Protein AF-A0A1W0WL11-F1 (afdb_monomer_lite)

Foldseek 3Di:
DDDDDDDDDDDDDDDDDDDDDDDDDDDDDDDDDDPDDDDPDPDDDPPDPDDPDDDDDWQDPWDDDPCVQQVQLAEDQFDAPDDDDPVDDDDDDDQPVVLQPDADDPQLADPRQWKFKFFQHFAHFDASVLSVVLRVLDRVQDDSVFKHKYASFHRHNDRTGRRYGSHTGMDMDGRDDCVSVQVSNVVSCVSDSTNMHIDGSVRSVVVVVVVVVVVVVVVPDDPPPDD

Radius of gyration: 33.67 Å; chains: 1; bounding box: 49×82×111 Å

pLDDT: mean 78.28, std 18.58, range [32.97, 96.06]

Organism: Hypsibius exemplaris (NCBI:txid2072580)

Structure (mmCIF, N/CA/C/O backbone):
data_AF-A0A1W0WL11-F1
#
_entry.id   AF-A0A1W0WL11-F1
#
loop_
_atom_site.group_PDB
_atom_site.id
_atom_site.type_symbol
_atom_site.label_atom_id
_atom_site.label_alt_id
_atom_site.label_comp_id
_atom_site.label_asym_id
_atom_site.label_entity_id
_atom_site.label_seq_id
_atom_site.pdbx_PDB_ins_code
_atom_site.Cartn_x
_atom_site.Cartn_y
_atom_site.Cartn_z
_atom_site.occupancy
_atom_site.B_iso_or_equiv
_atom_site.auth_seq_id
_atom_site.auth_comp_id
_atom_site.auth_asym_id
_atom_site.auth_atom_id
_atom_site.pdbx_PDB_model_num
ATOM 1 N N . MET A 1 1 ? -29.707 -45.405 32.614 1.00 39.62 1 MET A N 1
ATOM 2 C CA . MET A 1 1 ? -28.468 -44.737 32.156 1.00 39.62 1 MET A CA 1
ATOM 3 C C . MET A 1 1 ? -28.819 -43.249 32.078 1.00 39.62 1 MET A C 1
ATOM 5 O O . MET A 1 1 ? -29.654 -42.922 31.255 1.00 39.62 1 MET A O 1
ATOM 9 N N . ALA A 1 2 ? -28.508 -42.362 33.036 1.00 36.22 2 ALA A N 1
ATOM 10 C CA . ALA A 1 2 ? -27.188 -42.000 33.590 1.00 36.22 2 ALA A CA 1
ATOM 11 C C . ALA A 1 2 ? -26.191 -41.657 32.459 1.00 36.22 2 ALA A C 1
ATOM 13 O O . ALA A 1 2 ? -26.031 -42.497 31.583 1.00 36.22 2 ALA A O 1
ATOM 14 N N . ALA A 1 3 ? -25.492 -40.516 32.397 1.00 37.62 3 ALA A N 1
ATOM 15 C CA . ALA A 1 3 ? -25.415 -39.299 33.238 1.00 37.62 3 ALA A CA 1
ATOM 16 C C . ALA A 1 3 ? -24.707 -38.185 32.387 1.00 37.62 3 ALA A C 1
ATOM 18 O O . ALA A 1 3 ? -24.261 -38.509 31.291 1.00 37.62 3 ALA A O 1
ATOM 19 N N . SER A 1 4 ? -24.480 -36.905 32.734 1.00 39.09 4 SER A N 1
ATOM 20 C CA . SER A 1 4 ? -24.916 -35.943 33.781 1.00 39.09 4 SER A CA 1
ATOM 21 C C . SER A 1 4 ? -24.197 -34.591 33.540 1.00 39.09 4 SER A C 1
ATOM 23 O O . SER A 1 4 ? -23.072 -34.640 33.053 1.00 39.09 4 SER A O 1
ATOM 25 N N . CYS A 1 5 ? -24.727 -33.457 34.045 1.00 34.66 5 CYS A N 1
ATOM 26 C CA . CYS A 1 5 ? -23.980 -32.199 34.330 1.00 34.66 5 CYS A CA 1
ATOM 27 C C . CYS A 1 5 ? -23.417 -31.392 33.123 1.00 34.66 5 CYS A C 1
ATOM 29 O O . CYS A 1 5 ? -22.980 -31.962 32.138 1.00 34.66 5 CYS A O 1
ATOM 31 N N . LEU A 1 6 ? -23.339 -30.051 33.109 1.00 43.25 6 LEU A N 1
ATOM 32 C CA . LEU A 1 6 ? -23.642 -28.991 34.091 1.00 43.25 6 LEU A CA 1
ATOM 33 C C . LEU A 1 6 ? -24.003 -27.694 33.334 1.00 43.25 6 LEU A C 1
ATOM 35 O O . LEU A 1 6 ? -23.222 -27.243 32.499 1.00 43.25 6 LEU A O 1
ATOM 39 N N . ALA A 1 7 ? -25.112 -27.037 33.684 1.00 39.03 7 ALA A N 1
ATOM 40 C CA . ALA A 1 7 ? -25.324 -25.625 33.353 1.00 39.03 7 ALA A CA 1
ATOM 41 C C . ALA A 1 7 ? -24.766 -24.757 34.494 1.00 39.03 7 ALA A C 1
ATOM 43 O O . ALA A 1 7 ? -24.997 -25.072 35.663 1.00 39.03 7 ALA A O 1
ATOM 44 N N . ARG A 1 8 ? -24.038 -23.673 34.187 1.00 36.56 8 ARG A N 1
ATOM 45 C CA . ARG A 1 8 ? -23.624 -22.680 35.195 1.00 36.56 8 ARG A CA 1
ATOM 46 C C . ARG A 1 8 ? -24.525 -21.452 35.144 1.00 36.56 8 ARG A C 1
ATOM 48 O O . ARG A 1 8 ? -24.789 -20.905 34.079 1.00 36.56 8 ARG A O 1
ATOM 55 N N . CYS A 1 9 ? -25.000 -21.065 36.322 1.00 34.75 9 CYS A N 1
ATOM 56 C CA . CYS A 1 9 ? -26.052 -20.079 36.506 1.00 34.75 9 CYS A CA 1
ATOM 57 C C . CYS A 1 9 ? -25.580 -18.640 36.273 1.00 34.75 9 CYS A C 1
ATOM 59 O O . CYS A 1 9 ? -24.487 -18.253 36.682 1.00 34.75 9 CYS A O 1
ATOM 61 N N . VAL A 1 10 ? -26.488 -17.831 35.730 1.00 40.41 10 VAL A N 1
ATOM 62 C CA . VAL A 1 10 ? -26.525 -16.384 35.965 1.00 40.41 10 VAL A CA 1
ATOM 63 C C . VAL A 1 10 ? -27.011 -16.147 37.397 1.00 40.41 10 VAL A C 1
ATOM 65 O O . VAL A 1 10 ? -27.989 -16.763 37.818 1.00 40.41 10 VAL A O 1
ATOM 68 N N . SER A 1 11 ? -26.376 -15.232 38.130 1.00 37.16 11 SER A N 1
ATOM 69 C CA . SER A 1 11 ? -26.914 -14.692 39.383 1.00 37.16 11 SER A CA 1
ATOM 70 C C . SER A 1 11 ? -26.918 -13.166 39.333 1.00 37.16 11 SER A C 1
ATOM 72 O O . SER A 1 11 ? -25.895 -12.516 39.551 1.00 37.16 11 SER A O 1
ATOM 74 N N . SER A 1 12 ? -28.088 -12.607 39.029 1.00 39.25 12 SER A N 1
ATOM 75 C CA . SER A 1 12 ? -28.428 -11.208 39.290 1.00 39.25 12 SER A CA 1
ATOM 76 C C . SER A 1 12 ? -28.399 -10.913 40.796 1.00 39.25 12 SER A C 1
ATOM 78 O O . SER A 1 12 ? -28.547 -11.820 41.615 1.00 39.25 12 SER A O 1
ATOM 80 N N . GLY A 1 13 ? -28.191 -9.649 41.165 1.00 37.59 13 GLY A N 1
ATOM 81 C CA . GLY A 1 13 ? -28.026 -9.250 42.565 1.00 37.59 13 GLY A CA 1
ATOM 82 C C . GLY A 1 13 ? -29.326 -9.144 43.370 1.00 37.59 13 GLY A C 1
ATOM 83 O O . GLY A 1 13 ? -30.416 -9.143 42.812 1.00 37.59 13 GLY A O 1
ATOM 84 N N . SER A 1 14 ? -29.152 -8.995 44.686 1.00 37.81 14 SER A N 1
ATOM 85 C CA . SER A 1 14 ? -30.075 -8.390 45.662 1.00 37.81 14 SER A CA 1
ATOM 86 C C . SER A 1 14 ? -29.292 -8.233 46.977 1.00 37.81 14 SER A C 1
ATOM 88 O O . SER A 1 14 ? -28.785 -9.208 47.518 1.00 37.81 14 SER A O 1
ATOM 90 N N . SER A 1 15 ? -28.954 -7.017 47.413 1.00 38.81 15 SER A N 1
ATOM 91 C CA . SER A 1 15 ? -29.778 -6.209 48.329 1.00 38.81 15 SER A CA 1
ATOM 92 C C . SER A 1 15 ? -30.155 -6.952 49.623 1.00 38.81 15 SER A C 1
ATOM 94 O O . SER A 1 15 ? -31.225 -7.552 49.708 1.00 38.81 15 SER A O 1
ATOM 96 N N . ILE A 1 16 ? -29.294 -6.872 50.645 1.00 38.25 16 ILE A N 1
ATOM 97 C CA . ILE A 1 16 ? -29.597 -7.328 52.011 1.00 38.25 16 ILE A CA 1
ATOM 98 C C . ILE A 1 16 ? -29.742 -6.102 52.911 1.00 38.25 16 ILE A C 1
ATOM 100 O O . ILE A 1 16 ? -28.764 -5.430 53.231 1.00 38.25 16 ILE A O 1
ATOM 104 N N . SER A 1 17 ? -30.972 -5.841 53.340 1.00 38.09 17 SER A N 1
ATOM 105 C CA . SER A 1 17 ? -31.306 -4.903 54.409 1.00 38.09 17 SER A CA 1
ATOM 106 C C . SER A 1 17 ? -31.945 -5.685 55.552 1.00 38.09 17 SER A C 1
ATOM 108 O O . SER A 1 17 ? -33.067 -6.170 55.407 1.00 38.09 17 SER A O 1
ATOM 110 N N . ILE A 1 18 ? -31.252 -5.808 56.685 1.00 38.94 18 ILE A N 1
ATOM 111 C CA . ILE A 1 18 ? -31.822 -6.354 57.922 1.00 38.94 18 ILE A CA 1
ATOM 112 C C . ILE A 1 18 ? -31.567 -5.350 59.044 1.00 38.94 18 ILE A C 1
ATOM 114 O O . ILE A 1 18 ? -30.431 -4.961 59.310 1.00 38.94 18 ILE A O 1
ATOM 118 N N . 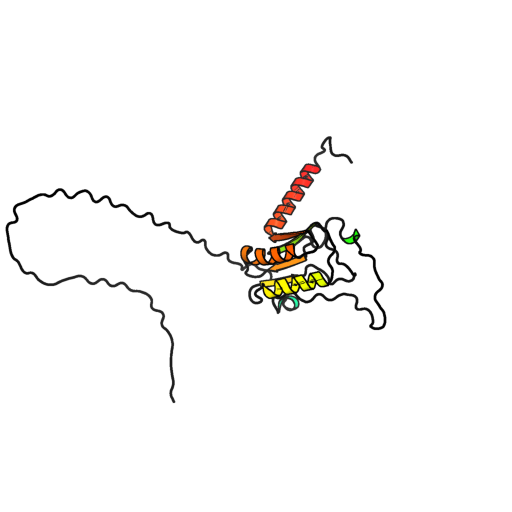VAL A 1 19 ? -32.659 -4.909 59.663 1.00 35.53 19 VAL A N 1
ATOM 119 C CA . VAL A 1 19 ? -32.676 -3.995 60.809 1.00 35.53 19 VAL A CA 1
ATOM 120 C C . VAL A 1 19 ? -32.331 -4.731 62.112 1.00 35.53 19 VAL A C 1
ATOM 122 O O . VAL A 1 19 ? -32.688 -5.901 62.258 1.00 35.53 19 VAL A O 1
ATOM 125 N N . PRO A 1 20 ? -31.677 -4.073 63.085 1.00 42.03 20 PRO A N 1
ATOM 126 C CA . PRO A 1 20 ? -31.390 -4.677 64.378 1.00 42.03 20 PRO A CA 1
ATOM 127 C C . PRO A 1 20 ? -32.579 -4.544 65.338 1.00 42.03 20 PRO A C 1
ATOM 129 O O . PRO A 1 20 ? -33.195 -3.486 65.450 1.00 42.03 20 PRO A O 1
ATOM 132 N N . SER A 1 21 ? -32.834 -5.588 66.124 1.00 35.19 21 SER A N 1
ATOM 133 C CA . SER A 1 21 ? -33.551 -5.460 67.394 1.00 35.19 21 SER A CA 1
ATOM 134 C C . SER A 1 21 ? -33.060 -6.522 68.375 1.00 35.19 21 SER A C 1
ATOM 136 O O . SER A 1 21 ? -32.837 -7.654 67.952 1.00 35.19 21 SER A O 1
ATOM 138 N N . ILE A 1 22 ? -32.882 -6.139 69.648 1.00 37.12 22 ILE A N 1
ATOM 139 C CA . ILE A 1 22 ? -33.296 -6.855 70.877 1.00 37.12 22 ILE A CA 1
ATOM 140 C C . ILE A 1 22 ? -32.543 -6.306 72.113 1.00 37.12 22 ILE A C 1
ATOM 142 O O . ILE A 1 22 ? -31.321 -6.240 72.149 1.00 37.12 22 ILE A O 1
ATOM 146 N N . PHE A 1 23 ? -33.342 -5.935 73.120 1.00 32.97 23 PHE A N 1
ATOM 147 C CA . PHE A 1 23 ? -33.078 -5.821 74.567 1.00 32.97 23 PHE A CA 1
ATOM 148 C C . PHE A 1 23 ? -31.899 -5.003 75.136 1.00 32.97 23 PHE A C 1
ATOM 150 O O . PHE A 1 23 ? -30.783 -5.472 75.319 1.00 32.97 23 PHE A O 1
ATOM 157 N N . SER A 1 24 ? -32.264 -3.817 75.633 1.00 36.00 24 SER A N 1
ATOM 158 C CA . SER A 1 24 ? -32.337 -3.501 77.075 1.00 36.00 24 SER A CA 1
ATOM 159 C C . SER A 1 24 ? -31.483 -4.318 78.066 1.00 36.00 24 SER A C 1
ATOM 161 O O . SER A 1 24 ? -31.827 -5.445 78.426 1.00 36.00 24 SER A O 1
ATOM 163 N N . SER A 1 25 ? -30.522 -3.635 78.693 1.00 42.53 25 SER A N 1
ATOM 164 C CA . SER A 1 25 ? -30.337 -3.686 80.149 1.00 42.53 25 SER A CA 1
ATOM 165 C C . SER A 1 25 ? -29.894 -2.306 80.655 1.00 42.53 25 SER A C 1
ATOM 167 O O . SER A 1 25 ? -28.964 -1.695 80.132 1.00 42.53 25 SER A O 1
ATOM 169 N N . GLY A 1 26 ? -30.626 -1.750 81.623 1.00 40.81 26 GLY A N 1
ATOM 170 C CA . GLY A 1 26 ? -30.377 -0.404 82.139 1.00 40.81 26 GLY A CA 1
ATOM 171 C C . GLY A 1 26 ? -29.460 -0.405 83.362 1.00 40.81 26 GLY A C 1
ATOM 172 O O . GLY A 1 26 ? -29.761 -1.059 84.356 1.00 40.81 26 GLY A O 1
ATOM 173 N N . CYS A 1 27 ? -28.400 0.405 83.330 1.00 36.59 27 CYS A N 1
ATOM 174 C CA . CYS A 1 27 ? -27.645 0.811 84.518 1.00 36.59 27 CYS A CA 1
ATOM 175 C C . CYS A 1 27 ? -27.394 2.324 84.468 1.00 36.59 27 CYS A C 1
ATOM 177 O O . CYS A 1 27 ? -26.547 2.807 83.718 1.00 36.59 27 CYS A O 1
ATOM 179 N N . THR A 1 28 ? -28.146 3.089 85.258 1.00 49.28 28 THR A N 1
ATOM 180 C CA . THR A 1 28 ? -27.979 4.542 85.388 1.00 49.28 28 THR A CA 1
ATOM 181 C C . THR A 1 28 ? -26.761 4.886 86.241 1.00 49.28 28 THR A C 1
ATOM 183 O O . THR A 1 28 ? -26.733 4.575 87.429 1.00 49.28 28 THR A O 1
ATOM 186 N N . ALA A 1 29 ? -25.803 5.609 85.660 1.00 46.91 29 ALA A N 1
ATOM 187 C CA . ALA A 1 29 ? -24.728 6.283 86.385 1.00 46.91 29 ALA A CA 1
ATOM 188 C C . ALA A 1 29 ? -24.665 7.760 85.947 1.00 46.91 29 ALA A C 1
ATOM 190 O O . ALA A 1 29 ? -24.622 8.024 84.740 1.00 46.91 29 ALA A O 1
ATOM 191 N N . PRO A 1 30 ? -24.654 8.737 86.873 1.00 49.47 30 PRO A N 1
ATOM 192 C CA . PRO A 1 30 ? -24.577 10.148 86.516 1.00 49.47 30 PRO A CA 1
ATOM 193 C C . PRO A 1 30 ? -23.154 10.498 86.064 1.00 49.47 30 PRO A C 1
ATOM 195 O O . PRO A 1 30 ? -22.238 10.621 86.877 1.00 49.47 30 PRO A O 1
ATOM 198 N N . ARG A 1 31 ? -22.948 10.672 84.754 1.00 43.62 31 ARG A N 1
ATOM 199 C CA . ARG A 1 31 ? -21.679 11.194 84.229 1.00 43.62 31 ARG A CA 1
ATOM 200 C C . ARG A 1 31 ? -21.650 12.716 84.314 1.00 43.62 31 ARG A C 1
ATOM 202 O O . ARG A 1 31 ? -22.357 13.408 83.587 1.00 43.62 31 ARG A O 1
ATOM 209 N N . ILE A 1 32 ? -20.775 13.201 85.191 1.00 46.78 32 ILE A N 1
ATOM 210 C CA . ILE A 1 32 ? -20.326 14.593 85.278 1.00 46.78 32 ILE A CA 1
ATOM 211 C C . ILE A 1 32 ? -19.906 15.069 83.880 1.00 46.78 32 ILE A C 1
ATOM 213 O O . ILE A 1 32 ? -19.127 14.407 83.191 1.00 46.78 32 ILE A O 1
ATOM 217 N N . GLY A 1 33 ? -20.458 16.200 83.445 1.00 50.22 33 GLY A N 1
ATOM 218 C CA . GLY A 1 33 ? -20.288 16.681 82.080 1.00 50.22 33 GLY A CA 1
ATOM 219 C C . GLY A 1 33 ? -18.927 17.329 81.835 1.00 50.22 33 GLY A C 1
ATOM 220 O O . GLY A 1 33 ? -18.720 18.477 82.214 1.00 50.22 33 GLY A O 1
ATOM 221 N N . LEU A 1 34 ? -18.054 16.653 81.084 1.00 46.75 34 LEU A N 1
ATOM 222 C CA . LEU A 1 34 ? -17.072 17.337 80.240 1.00 46.75 34 LEU A CA 1
ATOM 223 C C . LEU A 1 34 ? -17.645 17.454 78.824 1.00 46.75 34 LEU A C 1
ATOM 225 O O . LEU A 1 34 ? -17.701 16.472 78.083 1.00 46.75 34 LEU A O 1
ATOM 229 N N . ARG A 1 35 ? -18.031 18.671 78.422 1.00 48.91 35 ARG A N 1
ATOM 230 C CA . ARG A 1 35 ? -18.187 19.004 77.000 1.00 48.91 35 ARG A CA 1
ATOM 231 C C . ARG A 1 35 ? -16.796 19.047 76.366 1.00 48.91 35 ARG A C 1
ATOM 233 O O . ARG A 1 35 ? -16.178 20.106 76.310 1.00 48.91 35 ARG A O 1
ATOM 240 N N . MET A 1 36 ? -16.309 17.911 75.871 1.00 44.97 36 MET A N 1
ATOM 241 C CA . MET A 1 36 ? -15.245 17.953 74.871 1.00 44.97 36 MET A CA 1
ATOM 242 C C . MET A 1 36 ? -15.819 18.580 73.599 1.00 44.97 36 MET A C 1
ATOM 244 O O . MET A 1 36 ? -16.749 18.036 73.002 1.00 44.97 36 MET A O 1
ATOM 248 N N . LEU A 1 37 ? -15.271 19.724 73.187 1.00 61.44 37 LEU A N 1
ATOM 249 C CA . LEU A 1 37 ? -15.446 20.215 71.825 1.00 61.44 37 LEU A CA 1
ATOM 250 C C . LEU A 1 37 ? -14.822 19.184 70.881 1.00 61.44 37 LEU A C 1
ATOM 252 O O . LEU A 1 37 ? -13.608 18.986 70.894 1.00 61.44 37 LEU A O 1
ATOM 256 N N . GLN A 1 38 ? -15.650 18.513 70.081 1.00 58.97 38 GLN A N 1
ATOM 257 C CA . GLN A 1 38 ? -15.145 17.686 68.992 1.00 58.97 38 GLN A CA 1
ATOM 258 C C . GLN A 1 38 ? -14.446 18.601 67.974 1.00 58.97 38 GLN A C 1
ATOM 260 O O . GLN A 1 38 ? -15.048 19.597 67.560 1.00 58.97 38 GLN A O 1
ATOM 265 N N . PRO A 1 39 ? -13.206 18.299 67.548 1.00 58.53 39 PRO A N 1
ATOM 266 C CA . PRO A 1 39 ? -12.609 19.000 66.423 1.00 58.53 39 PRO A CA 1
ATOM 267 C C . PRO A 1 39 ? -13.449 18.724 65.172 1.00 58.53 39 PRO A C 1
ATOM 269 O O . PRO A 1 39 ? -13.866 17.587 64.935 1.00 58.53 39 PRO A O 1
ATOM 272 N N . ALA A 1 40 ? -13.708 19.765 64.379 1.00 58.72 40 ALA A N 1
ATOM 273 C CA . ALA A 1 40 ? -14.458 19.628 63.138 1.00 58.72 40 ALA A CA 1
ATOM 274 C C . ALA A 1 40 ? -13.747 18.628 62.214 1.00 58.72 40 ALA A C 1
ATOM 276 O O . ALA A 1 40 ? -12.582 18.807 61.856 1.00 58.72 40 ALA A O 1
ATOM 277 N N . LEU A 1 41 ? -14.456 17.560 61.851 1.00 59.59 41 LEU A N 1
ATOM 278 C CA . LEU A 1 41 ? -13.929 16.482 61.027 1.00 59.59 41 LEU A CA 1
ATOM 279 C C . LEU A 1 41 ? -13.827 16.990 59.581 1.00 59.59 41 LEU A C 1
ATOM 281 O O . LEU A 1 41 ? -14.794 16.929 58.825 1.00 59.59 41 LEU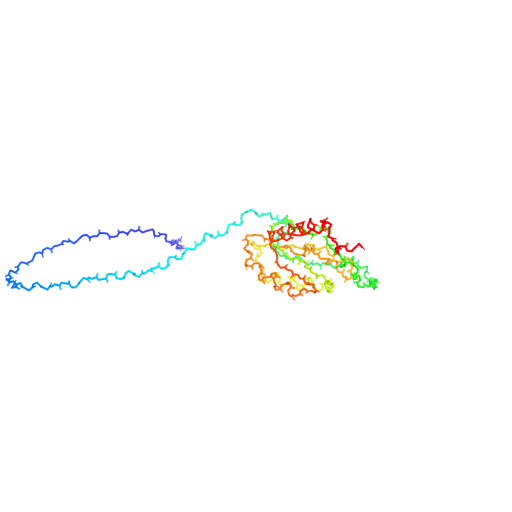 A O 1
ATOM 285 N N . VAL A 1 42 ? -12.667 17.543 59.211 1.00 62.47 42 VAL A N 1
ATOM 286 C CA . VAL A 1 42 ? -12.386 17.989 57.838 1.00 62.47 42 VAL A CA 1
ATOM 287 C C . VAL A 1 42 ? -12.366 16.758 56.936 1.00 62.47 42 VAL A C 1
ATOM 289 O O . VAL A 1 42 ? -11.380 16.023 56.876 1.00 62.47 42 VAL A O 1
ATOM 292 N N . GLN A 1 43 ? -13.487 16.503 56.265 1.00 63.34 43 GLN A N 1
ATOM 293 C CA . GLN A 1 43 ? -13.628 15.368 55.364 1.00 63.34 43 GLN A CA 1
ATOM 294 C C . GLN A 1 43 ? -12.910 15.668 54.050 1.00 63.34 43 GLN A C 1
ATOM 296 O O . GLN A 1 43 ? -13.446 16.330 53.166 1.00 63.34 43 GLN A O 1
ATOM 301 N N . VAL A 1 44 ? -11.679 15.174 53.932 1.00 63.81 44 VAL A N 1
ATOM 302 C CA . VAL A 1 44 ? -10.930 15.205 52.675 1.00 63.81 44 VAL A CA 1
ATOM 303 C C . VAL A 1 44 ? -11.520 14.133 51.758 1.00 63.81 44 VAL A C 1
ATOM 305 O O . VAL A 1 44 ? -11.234 12.947 51.917 1.00 63.81 44 VAL A O 1
ATOM 308 N N . THR A 1 45 ? -12.382 14.524 50.821 1.00 68.12 45 THR A N 1
ATOM 309 C CA . THR A 1 45 ? -12.891 13.608 49.795 1.00 68.12 45 THR A CA 1
ATOM 310 C C . THR A 1 45 ? -11.772 13.281 48.802 1.00 68.12 45 THR A C 1
ATOM 312 O O . THR A 1 45 ? -11.259 14.188 48.143 1.00 68.12 45 THR A O 1
ATOM 315 N N . PRO A 1 46 ? -11.361 12.006 48.649 1.00 67.88 46 PRO A N 1
ATOM 316 C CA . PRO A 1 46 ? -10.431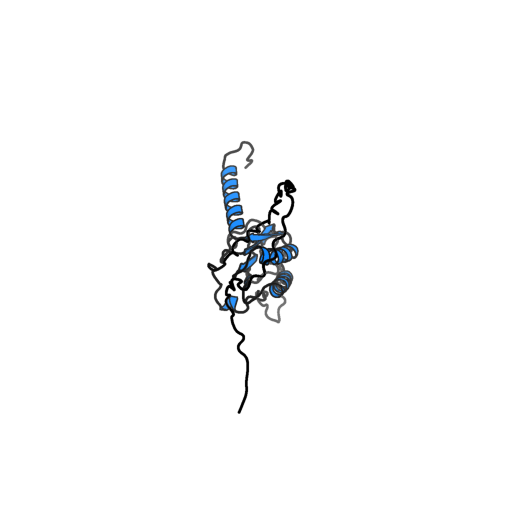 11.643 47.593 1.00 67.88 46 PRO A CA 1
ATOM 317 C C . PRO A 1 46 ? -11.129 11.838 46.244 1.00 67.88 46 PRO A C 1
ATOM 319 O O . PRO A 1 46 ? -12.137 11.192 45.954 1.00 67.88 46 PRO A O 1
ATOM 322 N N . MET A 1 47 ? -10.594 12.737 45.418 1.00 59.53 47 MET A N 1
ATOM 323 C CA . MET A 1 47 ? -11.069 12.966 44.053 1.00 59.53 47 MET A CA 1
ATOM 324 C C . MET A 1 47 ? -10.789 11.722 43.202 1.00 59.53 47 MET A C 1
ATOM 326 O O . MET A 1 47 ? -9.702 11.562 42.647 1.00 59.53 47 MET A O 1
ATOM 330 N N . ALA A 1 48 ? -11.764 10.818 43.119 1.00 66.94 48 ALA A N 1
ATOM 331 C CA . ALA A 1 48 ? -11.686 9.644 42.263 1.00 66.94 48 ALA A CA 1
ATOM 332 C C . ALA A 1 48 ? -11.723 10.077 40.789 1.00 66.94 48 ALA A C 1
ATOM 334 O O . ALA A 1 48 ? -12.707 10.649 40.319 1.00 66.94 48 ALA A O 1
ATOM 335 N N . PHE A 1 49 ? -10.644 9.803 40.055 1.00 74.00 49 PHE A N 1
ATOM 336 C CA . PHE A 1 49 ? -10.555 10.095 38.627 1.00 74.00 49 PHE A CA 1
ATOM 337 C C . PHE A 1 49 ? -11.463 9.141 37.838 1.00 74.00 49 PHE A C 1
ATOM 339 O O . PHE A 1 49 ? -11.110 7.985 37.598 1.00 74.00 49 PHE A O 1
ATOM 346 N N . LEU A 1 50 ? -12.648 9.621 37.453 1.00 77.00 50 LEU A N 1
ATOM 347 C CA . LEU A 1 50 ? -13.583 8.869 36.622 1.00 77.00 50 LEU A CA 1
ATOM 348 C C . LEU A 1 50 ? -13.027 8.773 35.192 1.00 77.00 50 LEU A C 1
ATOM 350 O O . LEU A 1 50 ? -13.064 9.738 34.430 1.00 77.00 50 LEU A O 1
ATOM 354 N N . GLN A 1 51 ? -12.483 7.610 34.830 1.00 80.19 51 GLN A N 1
ATOM 355 C CA . GLN A 1 51 ? -12.006 7.359 33.470 1.00 80.19 51 GLN A CA 1
ATOM 356 C C . GLN A 1 51 ? -13.195 7.164 32.524 1.00 80.19 51 GLN A C 1
ATOM 358 O O . GLN A 1 51 ? -13.851 6.123 32.530 1.00 80.19 51 GLN A O 1
ATOM 363 N N . ASN A 1 52 ? -13.452 8.169 31.686 1.00 80.56 52 ASN A N 1
ATOM 364 C CA . ASN A 1 52 ? -14.439 8.082 30.615 1.00 80.56 52 ASN A CA 1
ATOM 365 C C . ASN A 1 52 ? -13.899 7.206 29.475 1.00 80.56 52 ASN A C 1
ATOM 367 O O . ASN A 1 52 ? -13.286 7.700 28.529 1.00 80.56 52 ASN A O 1
ATOM 371 N N . PHE A 1 53 ? -14.144 5.900 29.554 1.00 82.25 53 PHE A N 1
ATOM 372 C CA . PHE A 1 53 ? -13.961 5.003 28.417 1.00 82.25 53 PHE A CA 1
ATOM 373 C C . PHE A 1 53 ? -15.035 5.306 27.367 1.00 82.25 53 PHE A C 1
ATOM 375 O O . PHE A 1 53 ? -16.219 5.050 27.587 1.00 82.25 53 PHE A O 1
ATOM 382 N N . GLY A 1 54 ? -14.627 5.878 26.231 1.00 82.75 54 GLY A N 1
ATOM 383 C CA . GLY A 1 54 ? -15.520 6.072 25.089 1.00 82.75 54 GLY A CA 1
ATOM 384 C C . GLY A 1 54 ? -16.072 4.735 24.586 1.00 82.75 54 GLY A C 1
ATOM 385 O O . GLY A 1 54 ? -15.402 3.704 24.682 1.00 82.75 54 GLY A O 1
ATOM 386 N N . THR A 1 55 ? -17.289 4.739 24.038 1.00 83.94 55 THR A N 1
ATOM 387 C CA . THR A 1 55 ? -17.852 3.534 23.412 1.00 83.94 55 THR A CA 1
ATOM 388 C C . THR A 1 55 ? -16.951 3.068 22.269 1.00 83.94 55 THR A C 1
ATOM 390 O O . THR A 1 55 ? -16.518 3.910 21.476 1.00 83.94 55 THR A O 1
ATOM 393 N N . PRO A 1 56 ? -16.674 1.757 22.144 1.00 82.56 56 PRO A N 1
ATOM 394 C CA . PRO A 1 56 ? -15.810 1.263 21.085 1.00 82.56 56 PRO A CA 1
ATOM 395 C C . PRO A 1 56 ? -16.406 1.603 19.707 1.00 82.56 56 PRO A C 1
ATOM 397 O O . PRO A 1 56 ? -17.621 1.468 19.513 1.00 82.56 56 PRO A O 1
ATOM 400 N N . PRO A 1 57 ? -15.577 2.036 18.741 1.00 82.12 57 PRO A N 1
ATOM 401 C CA . PRO A 1 57 ? -16.030 2.305 17.382 1.00 82.12 57 PRO A CA 1
ATOM 402 C C . PRO A 1 57 ? -16.663 1.051 16.766 1.00 82.12 57 PRO A C 1
ATOM 404 O O . PRO A 1 57 ? -16.151 -0.060 16.898 1.00 82.12 57 PRO A O 1
ATOM 407 N N . THR A 1 58 ? -17.806 1.235 16.106 1.00 82.75 58 THR A N 1
ATOM 408 C CA . THR A 1 58 ? -18.590 0.149 15.507 1.00 82.75 58 THR A CA 1
ATOM 409 C C . THR A 1 58 ? -18.410 0.156 13.993 1.00 82.75 58 THR A C 1
ATOM 411 O O . THR A 1 58 ? -18.680 1.158 13.342 1.00 82.75 58 THR A O 1
ATOM 414 N N . TYR A 1 59 ? -17.977 -0.974 13.433 1.00 76.88 59 TYR A N 1
ATOM 415 C CA . TYR A 1 59 ? -17.581 -1.111 12.027 1.00 76.88 59 TYR A CA 1
ATOM 416 C C . TYR A 1 59 ? -18.601 -1.946 11.244 1.00 76.88 59 TYR A C 1
ATOM 418 O O . TYR A 1 59 ? -18.344 -3.116 10.968 1.00 76.88 59 TYR A O 1
ATOM 426 N N . LYS A 1 60 ? -19.790 -1.398 10.967 1.00 67.00 60 LYS A N 1
ATOM 427 C CA . LYS A 1 60 ? -20.876 -2.135 10.284 1.00 67.00 60 LYS A CA 1
ATOM 428 C C . LYS A 1 60 ? -21.021 -1.787 8.803 1.00 67.00 60 LYS A C 1
ATOM 430 O O . LYS A 1 60 ? -21.409 -2.652 8.026 1.00 67.00 60 LYS A O 1
ATOM 435 N N . ASP A 1 61 ? -20.642 -0.576 8.416 1.00 77.00 61 ASP A N 1
ATOM 436 C CA . ASP A 1 61 ? -20.828 -0.043 7.063 1.00 77.00 61 ASP A CA 1
ATOM 437 C C . ASP A 1 61 ? -19.618 -0.380 6.174 1.00 77.00 61 ASP A C 1
ATOM 439 O O . ASP A 1 61 ? -18.918 0.495 5.667 1.00 77.00 61 ASP A O 1
ATOM 443 N N . VAL A 1 62 ? -19.316 -1.678 6.064 1.00 80.81 62 VAL A N 1
ATOM 444 C CA . VAL A 1 62 ? -18.145 -2.199 5.346 1.00 80.81 62 VAL A CA 1
ATOM 445 C C . VAL A 1 62 ? -18.594 -2.966 4.111 1.00 80.81 62 VAL A C 1
ATOM 447 O O . VAL A 1 62 ? -19.248 -4.003 4.213 1.00 80.81 62 VAL A O 1
ATOM 450 N N . GLU A 1 63 ? -18.206 -2.476 2.938 1.00 80.88 63 GLU A N 1
ATOM 451 C CA . GLU A 1 63 ? -18.368 -3.203 1.682 1.00 80.88 63 GLU A CA 1
ATOM 452 C C . GLU A 1 63 ? -17.315 -4.322 1.617 1.00 80.88 63 GLU A C 1
ATOM 454 O O . GLU A 1 63 ? -16.112 -4.060 1.573 1.00 80.88 63 GLU A O 1
ATOM 459 N N . PHE A 1 64 ? -17.760 -5.581 1.642 1.00 83.88 64 PHE A N 1
ATOM 460 C CA . PHE A 1 64 ? -16.883 -6.745 1.492 1.00 83.88 64 PHE A CA 1
ATOM 461 C C . PHE A 1 64 ? -16.708 -7.113 0.006 1.00 83.88 64 PHE A C 1
ATOM 463 O O . PHE A 1 64 ? -17.676 -7.037 -0.756 1.00 83.88 64 PHE A O 1
ATOM 470 N N . PRO A 1 65 ? -15.509 -7.555 -0.428 1.00 82.00 65 PRO A N 1
ATOM 471 C CA . PRO A 1 65 ? -15.303 -8.015 -1.794 1.00 82.00 65 PRO A CA 1
ATOM 472 C C . PRO A 1 65 ? -16.071 -9.322 -2.056 1.00 82.00 65 PRO A C 1
ATOM 474 O O . PRO A 1 65 ? -16.275 -10.105 -1.119 1.00 82.00 65 PRO A O 1
ATOM 477 N N . PRO A 1 66 ? -16.449 -9.610 -3.318 1.00 79.31 66 PRO A N 1
ATOM 478 C CA . PRO A 1 66 ? -17.183 -10.823 -3.675 1.00 79.31 66 PRO A CA 1
ATOM 479 C C . PRO A 1 66 ? -16.420 -12.087 -3.253 1.00 79.31 66 PRO A C 1
ATOM 481 O O . PRO A 1 66 ? -15.190 -12.142 -3.310 1.00 79.31 66 PRO A O 1
ATOM 484 N N . GLU A 1 67 ? -17.165 -13.108 -2.829 1.00 78.69 67 GLU A N 1
ATOM 485 C CA . GLU A 1 67 ? -16.650 -14.252 -2.064 1.00 78.69 67 GLU A CA 1
ATOM 486 C C . GLU A 1 67 ? -15.504 -15.018 -2.756 1.00 78.69 67 GLU A C 1
ATOM 488 O O . GLU A 1 67 ? -14.560 -15.447 -2.088 1.00 78.69 67 GLU A O 1
ATOM 493 N N . ASP A 1 68 ? -15.493 -15.070 -4.093 1.00 71.75 68 ASP A N 1
ATOM 494 C CA . ASP A 1 68 ? -14.404 -15.637 -4.905 1.00 71.75 68 ASP A CA 1
ATOM 495 C C . ASP A 1 68 ? -13.026 -15.037 -4.586 1.00 71.75 68 ASP A C 1
ATOM 497 O O . ASP A 1 68 ? -12.000 -15.717 -4.690 1.00 71.75 68 ASP A O 1
ATOM 501 N N . LEU A 1 69 ? -12.970 -13.754 -4.218 1.00 69.31 69 LEU A N 1
ATOM 502 C CA . LEU A 1 69 ? -11.754 -13.048 -3.807 1.00 69.31 69 LEU A CA 1
ATOM 503 C C . LEU A 1 69 ? -11.476 -13.184 -2.304 1.00 69.31 69 LEU A C 1
ATOM 505 O O . LEU A 1 69 ? -10.303 -13.204 -1.926 1.00 69.31 69 LEU A O 1
ATOM 509 N N . THR A 1 70 ? -12.522 -13.323 -1.488 1.00 67.44 70 THR A N 1
ATOM 510 C CA . THR A 1 70 ? -12.495 -13.091 -0.031 1.00 67.44 70 THR A CA 1
ATOM 511 C C . THR A 1 70 ? -12.517 -14.366 0.819 1.00 67.44 70 THR A C 1
ATOM 513 O O . THR A 1 70 ? -12.195 -14.278 1.998 1.00 67.44 70 THR A O 1
ATOM 516 N N . ARG A 1 71 ? -12.817 -15.547 0.251 1.00 75.31 71 ARG A N 1
ATOM 517 C CA . ARG A 1 71 ? -13.003 -16.831 0.974 1.00 75.31 71 ARG A CA 1
ATOM 518 C C . ARG A 1 71 ? -11.992 -17.132 2.095 1.00 75.31 71 ARG A C 1
ATOM 520 O O . ARG A 1 71 ? -12.374 -17.703 3.109 1.00 75.31 71 ARG A O 1
ATOM 527 N N . ASP A 1 72 ? -10.720 -16.776 1.911 1.00 81.50 72 ASP A N 1
ATOM 528 C CA . ASP A 1 72 ? -9.644 -17.075 2.869 1.00 81.50 72 ASP A CA 1
ATOM 529 C C . ASP A 1 72 ? -9.267 -15.887 3.785 1.00 81.50 72 ASP A C 1
ATOM 531 O O . ASP A 1 72 ? -8.316 -16.006 4.561 1.00 81.50 72 ASP A O 1
ATOM 535 N N . GLY A 1 73 ? -9.883 -14.707 3.612 1.00 86.75 73 GLY A N 1
ATOM 536 C CA . GLY A 1 73 ? -9.504 -13.421 4.240 1.00 86.75 73 GLY A CA 1
ATOM 537 C C . GLY A 1 73 ? -8.088 -12.915 3.894 1.00 86.75 73 GLY A C 1
ATOM 538 O O . GLY A 1 73 ? -7.656 -11.839 4.308 1.00 86.75 73 GLY A O 1
ATOM 539 N N . ARG A 1 74 ? -7.325 -13.696 3.126 1.00 90.88 74 ARG A N 1
ATOM 540 C CA . ARG A 1 74 ? -5.871 -13.586 2.979 1.00 90.88 74 ARG A CA 1
ATOM 541 C C . ARG A 1 74 ? -5.455 -13.172 1.581 1.00 90.88 74 ARG A C 1
ATOM 543 O O . ARG A 1 74 ? -6.084 -13.490 0.574 1.00 90.88 74 ARG A O 1
ATOM 550 N N . LEU A 1 75 ? -4.293 -12.536 1.525 1.00 92.12 75 LEU A N 1
ATOM 551 C CA . LEU A 1 75 ? -3.725 -12.018 0.299 1.00 92.12 75 LEU A CA 1
ATOM 552 C C . LEU A 1 75 ? -3.237 -13.174 -0.597 1.00 92.12 75 LEU A C 1
ATOM 554 O O . LEU A 1 75 ? -2.375 -13.971 -0.200 1.00 92.12 75 LEU A O 1
ATOM 558 N N . LYS A 1 76 ? -3.808 -13.273 -1.804 1.00 90.69 76 LYS A N 1
ATOM 559 C CA . LYS A 1 76 ? -3.529 -14.344 -2.779 1.00 90.69 76 LYS A CA 1
ATOM 560 C C . LYS A 1 76 ? -2.105 -14.262 -3.340 1.00 90.69 76 LYS A C 1
ATOM 562 O O . LYS A 1 76 ? -1.492 -13.194 -3.374 1.00 90.69 76 LYS A O 1
ATOM 567 N N . THR A 1 77 ? -1.562 -15.390 -3.796 1.00 91.25 77 THR A N 1
ATOM 568 C CA . THR A 1 77 ? -0.243 -15.428 -4.451 1.00 91.25 77 THR A CA 1
ATOM 569 C C . THR A 1 77 ? -0.320 -14.801 -5.838 1.00 91.25 77 THR A C 1
ATOM 571 O O . THR A 1 77 ? -1.122 -15.220 -6.669 1.00 91.25 77 THR A O 1
ATOM 574 N N . VAL A 1 78 ? 0.527 -13.804 -6.095 1.00 89.81 78 VAL A N 1
ATOM 575 C CA . VAL A 1 78 ? 0.645 -13.178 -7.415 1.00 89.81 78 VAL A CA 1
ATOM 576 C C . VAL A 1 78 ? 1.551 -14.045 -8.286 1.00 89.81 78 VAL A C 1
ATOM 578 O O . VAL A 1 78 ? 2.695 -14.306 -7.920 1.00 89.81 78 VAL A O 1
ATOM 581 N N . MET A 1 79 ? 1.053 -14.483 -9.441 1.00 87.50 79 MET A N 1
ATOM 582 C CA . MET A 1 79 ? 1.845 -15.204 -10.443 1.00 87.50 79 MET A CA 1
ATOM 583 C C . MET A 1 79 ? 2.458 -14.227 -11.450 1.00 87.50 79 MET A C 1
ATOM 585 O O . MET A 1 79 ? 1.902 -13.162 -11.713 1.00 87.50 79 MET A O 1
ATOM 589 N N . LYS A 1 80 ? 3.593 -14.597 -12.053 1.00 85.56 80 LYS A N 1
ATOM 590 C CA . LYS A 1 80 ? 4.150 -13.855 -13.190 1.00 85.56 80 LYS A CA 1
ATOM 591 C C . LYS A 1 80 ? 3.428 -14.253 -14.479 1.00 85.56 80 LYS A C 1
ATOM 593 O O . LYS A 1 80 ? 3.285 -15.439 -14.762 1.00 85.56 80 LYS A O 1
ATOM 598 N N . VAL A 1 81 ? 3.037 -13.257 -15.264 1.00 84.88 81 VAL A N 1
ATOM 599 C CA . VAL A 1 81 ? 2.348 -13.387 -16.557 1.00 84.88 81 VAL A CA 1
ATOM 600 C C . VAL A 1 81 ? 3.276 -12.812 -17.654 1.00 84.88 81 VAL A C 1
ATOM 602 O O . VAL A 1 81 ? 4.242 -12.123 -17.321 1.00 84.88 81 VAL A O 1
ATOM 605 N N . PRO A 1 82 ? 3.058 -13.090 -18.952 1.00 84.94 82 PRO A N 1
ATOM 606 C CA . PRO A 1 82 ? 2.499 -14.343 -19.454 1.00 84.94 82 PRO A CA 1
ATOM 607 C C . PRO A 1 82 ? 3.395 -15.529 -19.071 1.00 84.94 82 PRO A C 1
ATOM 609 O O . PRO A 1 82 ? 4.602 -15.380 -18.867 1.00 84.94 82 PRO A O 1
ATOM 612 N N . TYR A 1 83 ? 2.811 -16.724 -19.004 1.00 83.62 83 TYR A N 1
ATOM 613 C CA . TYR A 1 83 ? 3.590 -17.949 -18.847 1.00 83.62 83 TYR A CA 1
ATOM 614 C C . TYR A 1 83 ? 4.342 -18.230 -20.158 1.00 83.62 83 TYR A C 1
ATOM 616 O O . TYR A 1 83 ? 3.691 -18.425 -21.187 1.00 83.62 83 TYR A O 1
ATOM 624 N N . PRO A 1 84 ? 5.688 -18.229 -20.175 1.00 80.00 84 PRO A N 1
ATOM 625 C CA . PRO A 1 84 ? 6.425 -18.633 -21.365 1.00 80.00 84 PRO A CA 1
ATOM 626 C C . PRO A 1 84 ? 6.169 -20.124 -21.643 1.00 80.00 84 PRO A C 1
ATOM 628 O O . PRO A 1 84 ? 6.082 -20.908 -20.693 1.00 80.00 84 PRO A O 1
ATOM 631 N N . PRO A 1 85 ? 6.094 -20.557 -22.914 1.00 84.94 85 PRO A N 1
ATOM 632 C CA . PRO A 1 85 ? 6.092 -21.981 -23.225 1.00 84.94 85 PRO A CA 1
ATOM 633 C C . PRO A 1 85 ? 7.403 -22.605 -22.730 1.00 84.94 85 PRO A C 1
ATOM 635 O O . PRO A 1 85 ? 8.467 -22.002 -22.876 1.00 84.94 85 PRO A O 1
ATOM 638 N N . ALA A 1 86 ? 7.339 -23.815 -22.165 1.00 87.44 86 ALA A N 1
ATOM 639 C CA . ALA A 1 86 ? 8.448 -24.432 -21.422 1.00 87.44 86 ALA A CA 1
ATOM 640 C C . ALA A 1 86 ? 9.792 -24.475 -22.182 1.00 87.44 86 ALA A C 1
ATOM 642 O O . ALA A 1 86 ? 10.855 -24.376 -21.572 1.00 87.44 86 ALA A O 1
ATOM 643 N N . ASN A 1 87 ? 9.741 -24.566 -23.514 1.00 90.19 87 ASN A N 1
ATOM 644 C CA . ASN A 1 87 ? 10.915 -24.679 -24.379 1.00 90.19 87 ASN A CA 1
ATOM 645 C C . ASN A 1 87 ? 11.569 -23.327 -24.736 1.00 90.19 87 ASN A C 1
ATOM 647 O O . ASN A 1 87 ? 12.609 -23.319 -25.392 1.00 90.19 87 ASN A O 1
ATOM 651 N N . MET A 1 88 ? 10.999 -22.183 -24.328 1.00 86.94 88 MET A N 1
ATOM 652 C CA . MET A 1 88 ? 11.538 -20.852 -24.634 1.00 86.94 88 MET A CA 1
ATOM 653 C C . MET A 1 88 ? 11.846 -20.052 -23.365 1.00 86.94 88 MET A C 1
ATOM 655 O O . MET A 1 88 ? 10.992 -19.834 -22.507 1.00 86.94 88 MET A O 1
ATOM 659 N N . LYS A 1 89 ? 13.073 -19.529 -23.272 1.00 83.81 89 LYS A N 1
ATOM 660 C CA . LYS A 1 89 ? 13.437 -18.570 -22.220 1.00 83.81 89 LYS A CA 1
ATOM 661 C C . LYS A 1 89 ? 12.772 -17.214 -22.513 1.00 83.81 89 LYS A C 1
ATOM 663 O O . LYS A 1 89 ? 12.881 -16.743 -23.646 1.00 83.81 89 LYS A O 1
ATOM 668 N N . PRO A 1 90 ? 12.136 -16.550 -21.527 1.00 83.44 90 PRO A N 1
ATOM 669 C CA . PRO A 1 90 ? 11.633 -15.190 -21.696 1.00 83.44 90 PRO A CA 1
ATOM 670 C C . PRO A 1 90 ? 12.713 -14.231 -22.199 1.00 83.44 90 PRO A C 1
ATOM 672 O O . PRO A 1 90 ? 13.848 -14.256 -21.716 1.00 83.44 90 PRO A O 1
ATOM 675 N N . LEU A 1 91 ? 12.339 -13.343 -23.121 1.00 83.88 91 LEU A N 1
ATOM 676 C CA . LEU A 1 91 ? 13.221 -12.282 -23.597 1.00 83.88 91 LEU A CA 1
ATOM 677 C C . LEU A 1 91 ? 13.634 -11.365 -22.436 1.00 83.88 91 LEU A C 1
ATOM 679 O O . LEU A 1 91 ? 12.818 -10.980 -21.592 1.00 83.88 91 LEU A O 1
ATOM 683 N N . LYS A 1 92 ? 14.917 -10.990 -22.397 1.00 85.12 92 LYS A N 1
ATOM 684 C CA . LYS A 1 92 ? 15.453 -10.071 -21.388 1.00 85.12 92 LYS A CA 1
ATOM 685 C C . LYS A 1 92 ? 15.025 -8.640 -21.710 1.00 85.12 92 LYS A C 1
ATOM 687 O O . LYS A 1 92 ? 15.692 -7.933 -22.458 1.00 85.12 92 LYS A O 1
ATOM 692 N N . MET A 1 93 ? 13.923 -8.215 -21.109 1.00 84.38 93 MET A N 1
ATOM 693 C CA . MET A 1 93 ? 13.437 -6.838 -21.189 1.00 84.38 93 MET A CA 1
ATOM 694 C C . MET A 1 93 ? 14.306 -5.888 -20.333 1.00 84.38 93 MET A C 1
ATOM 696 O O . MET A 1 93 ? 14.869 -6.324 -19.319 1.00 84.38 93 MET A O 1
ATOM 700 N N . PRO A 1 94 ? 14.435 -4.595 -20.703 1.00 83.50 94 PRO A N 1
ATOM 701 C CA . PRO A 1 94 ? 15.061 -3.584 -19.848 1.00 83.50 94 PRO A CA 1
ATOM 702 C C . PRO A 1 94 ? 14.267 -3.388 -18.540 1.00 83.50 94 PRO A C 1
ATOM 704 O O . PRO A 1 94 ? 13.206 -3.964 -18.342 1.00 83.50 94 PRO A O 1
ATOM 707 N N . ARG A 1 95 ? 14.770 -2.581 -17.595 1.00 78.75 95 ARG A N 1
ATOM 708 C CA . ARG A 1 95 ? 14.105 -2.406 -16.280 1.00 78.75 95 ARG A CA 1
ATOM 709 C C . ARG A 1 95 ? 12.916 -1.431 -16.265 1.00 78.75 95 ARG A C 1
ATOM 711 O O . ARG A 1 95 ? 12.376 -1.195 -15.193 1.00 78.75 95 ARG A O 1
ATOM 718 N N . GLY A 1 96 ? 12.533 -0.850 -17.406 1.00 79.06 96 GLY A N 1
ATOM 719 C CA . GLY A 1 96 ? 11.292 -0.072 -17.547 1.00 79.06 96 GLY A CA 1
ATOM 720 C C . GLY A 1 96 ? 11.102 1.089 -16.558 1.00 79.06 96 GLY A C 1
ATOM 721 O O . GLY A 1 96 ? 9.982 1.323 -16.122 1.00 79.06 96 GLY A O 1
ATOM 722 N N . ARG A 1 97 ? 12.172 1.809 -16.170 1.00 79.75 97 ARG A N 1
ATOM 723 C CA . ARG A 1 97 ? 12.101 2.908 -15.171 1.00 79.75 97 ARG A CA 1
ATOM 724 C C . ARG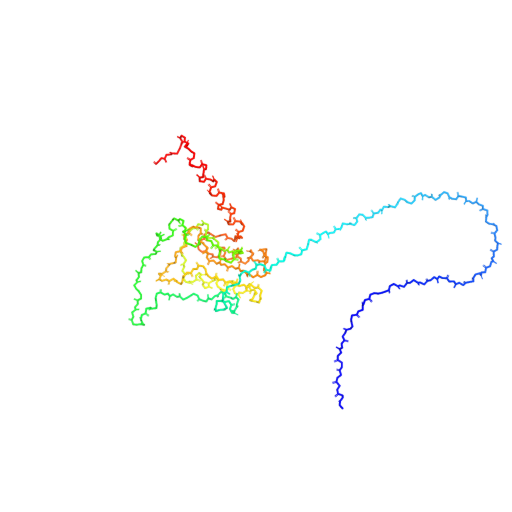 A 1 97 ? 11.077 3.992 -15.525 1.00 79.75 97 ARG A C 1
ATOM 726 O O . ARG A 1 97 ? 10.497 4.590 -14.628 1.00 79.75 97 ARG A O 1
ATOM 733 N N . GLU A 1 98 ? 10.877 4.222 -16.816 1.00 84.12 98 GLU A N 1
ATOM 734 C CA . GLU A 1 98 ? 9.889 5.138 -17.388 1.00 84.12 98 GLU A CA 1
ATOM 735 C C . GLU A 1 98 ? 8.467 4.882 -16.877 1.00 84.12 98 GLU A C 1
ATOM 737 O O . GLU A 1 98 ? 7.774 5.832 -16.533 1.00 84.12 98 GLU A O 1
ATOM 742 N N . LEU A 1 99 ? 8.082 3.612 -16.692 1.00 81.31 99 LEU A N 1
ATOM 743 C CA . LEU A 1 99 ? 6.760 3.222 -16.190 1.00 81.31 99 LEU A CA 1
ATOM 744 C C . LEU A 1 99 ? 6.453 3.794 -14.796 1.00 81.31 99 LEU A C 1
ATOM 746 O O . LEU A 1 99 ? 5.291 3.859 -14.415 1.00 81.31 99 LEU A O 1
ATOM 750 N N . MET A 1 100 ? 7.473 4.186 -14.026 1.00 84.25 100 MET A N 1
ATOM 751 C CA . MET A 1 100 ? 7.325 4.762 -12.684 1.00 84.25 100 MET A CA 1
ATOM 752 C C . MET A 1 100 ? 7.206 6.285 -12.661 1.00 84.25 100 MET A C 1
ATOM 754 O O . MET A 1 100 ? 7.010 6.854 -11.588 1.00 84.25 100 MET A O 1
ATOM 758 N N . ARG A 1 101 ? 7.406 6.952 -13.800 1.00 86.50 101 ARG A N 1
ATOM 759 C CA . ARG A 1 101 ? 7.473 8.410 -13.868 1.00 86.50 101 ARG A CA 1
ATOM 760 C C . ARG A 1 101 ? 6.066 8.997 -13.979 1.00 86.50 101 ARG A C 1
ATOM 762 O O . ARG A 1 101 ? 5.256 8.503 -14.754 1.00 86.50 101 ARG A O 1
ATOM 769 N N . GLY A 1 102 ? 5.819 10.074 -13.236 1.00 87.94 102 GLY A N 1
ATOM 770 C CA . GLY A 1 102 ? 4.521 10.749 -13.187 1.00 87.94 102 GLY A CA 1
ATOM 771 C C . GLY A 1 102 ? 3.558 10.191 -12.124 1.00 87.94 102 GLY A C 1
ATOM 772 O O . GLY A 1 102 ? 3.872 9.200 -11.450 1.00 87.94 102 GLY A O 1
ATOM 773 N N . PRO A 1 103 ? 2.407 10.861 -11.938 1.00 89.88 103 PRO A N 1
ATOM 774 C CA . PRO A 1 103 ? 1.331 10.400 -11.064 1.00 89.88 103 PRO A CA 1
ATOM 775 C C . PRO A 1 103 ? 0.601 9.178 -11.652 1.00 89.88 103 PRO A C 1
ATOM 777 O O . PRO A 1 103 ? 0.734 8.858 -12.833 1.00 89.88 103 PRO A O 1
ATOM 780 N N . GLU A 1 104 ? -0.171 8.473 -10.825 1.00 89.06 104 GLU A N 1
ATOM 781 C CA . GLU A 1 104 ? -1.095 7.425 -11.267 1.00 89.06 104 GLU A CA 1
ATOM 782 C C . GLU A 1 104 ? -2.527 7.954 -11.391 1.00 89.06 104 GLU A C 1
ATOM 784 O O . GLU A 1 104 ? -3.085 8.504 -10.444 1.00 89.06 104 GLU A O 1
ATOM 789 N N . GLU A 1 105 ? -3.144 7.705 -12.544 1.00 86.38 105 GLU A N 1
ATOM 790 C CA . GLU A 1 105 ? -4.517 8.127 -12.844 1.00 86.38 105 GLU A CA 1
ATOM 791 C C . GLU A 1 105 ? -5.559 7.094 -12.377 1.00 86.38 105 GLU A C 1
ATOM 793 O O . GLU A 1 105 ? -6.546 7.440 -11.736 1.00 86.38 105 GLU A O 1
ATOM 798 N N . ILE A 1 106 ? -5.330 5.805 -12.663 1.00 88.62 106 ILE A N 1
ATOM 799 C CA . ILE A 1 106 ? -6.368 4.758 -12.567 1.00 88.62 106 ILE A CA 1
ATOM 800 C C . ILE A 1 106 ? -6.545 4.222 -11.136 1.00 88.62 106 ILE A C 1
ATOM 802 O O . ILE A 1 106 ? -7.660 4.097 -10.639 1.00 88.62 106 ILE A O 1
ATOM 806 N N . HIS A 1 107 ? -5.448 3.883 -10.451 1.00 90.19 107 HIS A N 1
ATOM 807 C CA . HIS A 1 107 ? -5.480 3.196 -9.148 1.00 90.19 107 HIS A CA 1
ATOM 808 C C . HIS A 1 107 ? -5.179 4.145 -7.976 1.00 90.19 107 HIS A C 1
ATOM 810 O O . HIS A 1 107 ? -4.411 3.797 -7.078 1.00 90.19 107 HIS A O 1
ATOM 816 N N . ASN A 1 108 ? -5.754 5.349 -8.013 1.00 89.56 108 ASN A N 1
ATOM 817 C CA . ASN A 1 108 ? -5.564 6.416 -7.019 1.00 89.56 108 ASN A CA 1
ATOM 818 C C . ASN A 1 108 ? -6.668 6.423 -5.932 1.00 89.56 108 ASN A C 1
ATOM 820 O O . ASN A 1 108 ? -6.593 7.158 -4.955 1.00 89.56 108 ASN A O 1
ATOM 824 N N . SER A 1 109 ? -7.722 5.613 -6.059 1.00 90.50 109 SER A N 1
ATOM 825 C CA . SER A 1 109 ? -8.814 5.521 -5.077 1.00 90.50 109 SER A CA 1
ATOM 826 C C . SER A 1 109 ? -8.912 4.139 -4.431 1.00 90.50 109 SER A C 1
ATOM 828 O O . SER A 1 109 ? -8.565 3.115 -5.038 1.00 90.50 109 SER A O 1
ATOM 830 N N . PHE A 1 110 ? -9.412 4.124 -3.191 1.00 92.00 110 PHE A N 1
ATOM 831 C CA . PHE A 1 110 ? -9.797 2.896 -2.510 1.00 92.00 110 PHE A CA 1
ATOM 832 C C . PHE A 1 110 ? -11.190 2.437 -2.977 1.00 92.00 110 PHE A C 1
ATOM 834 O O . PHE A 1 110 ? -12.109 3.252 -2.973 1.00 92.00 110 PHE A O 1
ATOM 841 N N . ILE A 1 111 ? -11.381 1.157 -3.335 1.00 90.62 111 ILE A N 1
ATOM 842 C CA . ILE A 1 111 ? -12.739 0.622 -3.597 1.00 90.62 111 ILE A CA 1
ATOM 843 C C . ILE A 1 111 ? -13.499 0.442 -2.284 1.00 90.62 111 ILE A C 1
ATOM 845 O O . ILE A 1 111 ? -14.573 1.001 -2.126 1.00 90.62 111 ILE A O 1
ATOM 849 N N . HIS A 1 112 ? -12.911 -0.270 -1.321 1.00 88.31 112 HIS A N 1
ATOM 850 C CA . HIS A 1 112 ? -13.584 -0.637 -0.068 1.00 88.31 112 HIS A CA 1
ATOM 851 C C . HIS A 1 112 ? -13.590 0.489 0.993 1.00 88.31 112 HIS A C 1
ATOM 853 O O . HIS A 1 112 ? -13.982 0.260 2.130 1.00 88.31 112 HIS A O 1
ATOM 859 N N . LYS A 1 113 ? -13.101 1.691 0.645 1.00 89.12 113 LYS A N 1
ATOM 860 C CA . LYS A 1 113 ? -13.121 2.936 1.450 1.00 89.12 113 LYS A CA 1
ATOM 861 C C . LYS A 1 113 ? -12.659 2.854 2.920 1.00 89.12 113 LYS A C 1
ATOM 863 O O . LYS A 1 113 ? -13.058 3.680 3.734 1.00 89.12 113 LYS A O 1
ATOM 868 N N . GLN A 1 114 ? -11.786 1.908 3.268 1.00 89.88 114 GLN A N 1
ATOM 869 C CA . GLN A 1 114 ? -11.235 1.783 4.625 1.00 89.88 114 GLN A CA 1
ATOM 870 C C . GLN A 1 114 ? -9.752 2.161 4.688 1.00 89.88 114 GLN A C 1
ATOM 872 O O . GLN A 1 114 ? -9.423 3.326 4.921 1.00 89.88 114 GLN A O 1
ATOM 877 N N . PHE A 1 115 ? -8.857 1.189 4.490 1.00 93.50 115 PHE A N 1
ATOM 878 C CA . PHE A 1 115 ? -7.422 1.350 4.717 1.00 93.50 115 PHE A CA 1
ATOM 879 C C . PHE A 1 115 ? -6.609 0.795 3.551 1.00 93.50 115 PHE A C 1
ATOM 881 O O . PHE A 1 115 ? -6.979 -0.197 2.914 1.00 93.50 115 PHE A O 1
ATOM 888 N N . GLY A 1 116 ? -5.438 1.375 3.312 1.00 94.75 116 GLY A N 1
ATOM 889 C CA . GLY A 1 116 ? -4.508 0.809 2.350 1.00 94.75 116 GLY A CA 1
ATOM 890 C C . GLY A 1 116 ? -3.135 1.454 2.348 1.00 94.75 116 GLY A C 1
ATOM 891 O O . GLY A 1 116 ? -2.842 2.388 3.092 1.00 94.75 116 GLY A O 1
ATOM 892 N N . ILE A 1 117 ? -2.282 0.912 1.482 1.00 95.56 117 ILE A N 1
ATOM 893 C CA . ILE A 1 117 ? -0.909 1.382 1.295 1.00 95.56 117 ILE A CA 1
ATOM 894 C C . ILE A 1 117 ? -0.825 2.164 -0.012 1.00 95.56 117 ILE A C 1
ATOM 896 O O . ILE A 1 117 ? -1.018 1.595 -1.093 1.00 95.56 117 ILE A O 1
ATOM 900 N N . VAL A 1 118 ? -0.501 3.451 0.099 1.00 94.69 118 VAL A N 1
ATOM 901 C CA . VAL A 1 118 ? -0.365 4.393 -1.020 1.00 94.69 118 VAL A CA 1
ATOM 902 C C . VAL A 1 118 ? 1.115 4.638 -1.305 1.00 94.69 118 VAL A C 1
ATOM 904 O O . VAL A 1 118 ? 1.909 4.853 -0.388 1.00 94.69 118 VAL A O 1
ATOM 907 N N . VAL A 1 119 ? 1.513 4.620 -2.579 1.00 94.50 119 VAL A N 1
ATOM 908 C CA . VAL A 1 119 ? 2.858 5.038 -2.998 1.00 94.50 119 VAL A CA 1
ATOM 909 C C . VAL A 1 119 ? 2.956 6.557 -2.910 1.00 94.50 119 VAL A C 1
ATOM 911 O O . VAL A 1 119 ? 2.338 7.261 -3.701 1.00 94.50 119 VAL A O 1
ATOM 914 N N . SER A 1 120 ? 3.789 7.067 -2.006 1.00 91.44 120 SER A N 1
ATOM 915 C CA . SER A 1 120 ? 4.128 8.491 -1.968 1.00 91.44 120 SER A CA 1
ATOM 916 C C . SER A 1 120 ? 5.174 8.829 -3.035 1.00 91.44 120 SER A C 1
ATOM 918 O O . SER A 1 120 ? 4.993 9.782 -3.785 1.00 91.44 120 SER A O 1
ATOM 920 N N . ALA A 1 121 ? 6.229 8.013 -3.177 1.00 88.50 121 ALA A N 1
ATOM 921 C CA . ALA A 1 121 ? 7.229 8.194 -4.230 1.00 88.50 121 ALA A CA 1
ATOM 922 C C . ALA A 1 121 ? 7.851 6.872 -4.712 1.00 88.50 121 ALA A C 1
ATOM 924 O O . ALA A 1 121 ? 8.295 6.024 -3.929 1.00 88.50 121 ALA A O 1
ATOM 925 N N . ALA A 1 122 ? 7.946 6.716 -6.032 1.00 82.75 122 ALA A N 1
ATOM 926 C CA . ALA A 1 122 ? 8.567 5.561 -6.670 1.00 82.75 122 ALA A CA 1
ATOM 927 C C . ALA A 1 122 ? 10.104 5.681 -6.666 1.00 82.75 122 ALA A C 1
ATOM 929 O O . ALA A 1 122 ? 10.655 6.634 -7.212 1.00 82.75 122 ALA A O 1
ATOM 930 N N . ARG A 1 123 ? 10.814 4.703 -6.077 1.00 77.94 123 ARG A N 1
ATOM 931 C CA . ARG A 1 123 ? 12.290 4.715 -5.957 1.00 77.94 123 ARG A CA 1
ATOM 932 C C . ARG A 1 123 ? 12.969 3.577 -6.722 1.00 77.94 123 ARG A C 1
ATOM 934 O O . ARG A 1 123 ? 13.668 3.816 -7.704 1.00 77.94 123 ARG A O 1
ATOM 941 N N . ARG A 1 124 ? 12.780 2.331 -6.279 1.00 81.69 124 ARG A N 1
ATOM 942 C CA . ARG A 1 124 ? 13.167 1.110 -7.005 1.00 81.69 124 ARG A CA 1
ATOM 943 C C . ARG A 1 124 ? 11.880 0.388 -7.406 1.00 81.69 124 ARG A C 1
ATOM 945 O O . ARG A 1 124 ? 10.940 0.360 -6.616 1.00 81.69 124 ARG A O 1
ATOM 952 N N . PRO A 1 125 ? 11.809 -0.197 -8.609 1.00 80.69 125 PRO A N 1
ATOM 953 C CA . PRO A 1 125 ? 10.560 -0.763 -9.064 1.00 80.69 125 PRO A CA 1
ATOM 954 C C . PRO A 1 125 ? 10.368 -2.204 -8.563 1.00 80.69 125 PRO A C 1
ATOM 956 O O . PRO A 1 125 ? 11.341 -2.920 -8.326 1.00 80.69 125 PRO A O 1
ATOM 959 N N . THR A 1 126 ? 9.110 -2.597 -8.358 1.00 84.12 126 THR A N 1
ATOM 960 C CA . THR A 1 126 ? 8.732 -3.799 -7.597 1.00 84.12 126 THR A CA 1
ATOM 961 C C . THR A 1 126 ? 8.826 -5.074 -8.436 1.00 84.12 126 THR A C 1
ATOM 963 O O . THR A 1 126 ? 8.245 -5.165 -9.523 1.00 84.12 126 THR A O 1
ATOM 966 N N . GLU A 1 127 ? 9.527 -6.069 -7.900 1.00 86.06 127 GLU A N 1
ATOM 967 C CA . GLU A 1 127 ? 9.734 -7.397 -8.482 1.00 86.06 127 GLU A CA 1
ATOM 968 C C . GLU A 1 127 ? 8.839 -8.446 -7.795 1.00 86.06 127 GLU A C 1
ATOM 970 O O . GLU A 1 127 ? 8.347 -8.242 -6.687 1.00 86.06 127 GLU A O 1
ATOM 975 N N . ILE A 1 128 ? 8.663 -9.616 -8.421 1.00 87.81 128 ILE A N 1
ATOM 976 C CA . ILE A 1 128 ? 7.813 -10.712 -7.906 1.00 87.81 128 ILE A CA 1
ATOM 977 C C . ILE A 1 128 ? 8.171 -11.150 -6.469 1.00 87.81 128 ILE A C 1
ATOM 979 O O . ILE A 1 128 ? 7.293 -11.508 -5.686 1.00 87.81 128 ILE A O 1
ATOM 983 N N . ARG A 1 129 ? 9.456 -11.056 -6.093 1.00 88.62 129 ARG A N 1
ATOM 984 C CA . ARG A 1 129 ? 9.957 -11.342 -4.738 1.00 88.62 129 ARG A CA 1
ATOM 985 C C . ARG A 1 129 ? 9.350 -10.418 -3.683 1.00 88.62 129 ARG A C 1
ATOM 987 O O . ARG A 1 129 ? 9.099 -10.862 -2.565 1.00 88.62 129 ARG A O 1
ATOM 994 N N . ASP A 1 130 ? 9.142 -9.151 -4.027 1.00 90.25 130 ASP A N 1
ATOM 995 C CA . ASP A 1 130 ? 8.632 -8.152 -3.094 1.00 90.25 130 ASP A CA 1
ATOM 996 C C . ASP A 1 130 ? 7.157 -8.461 -2.769 1.00 90.25 130 ASP A C 1
ATOM 998 O O . ASP A 1 130 ? 6.781 -8.468 -1.600 1.00 90.25 130 ASP A O 1
ATOM 1002 N N . PHE A 1 131 ? 6.346 -8.845 -3.768 1.00 91.31 131 PHE A N 1
ATOM 1003 C CA . PHE A 1 131 ? 4.961 -9.300 -3.554 1.00 91.31 131 PHE A CA 1
ATOM 1004 C C . PHE A 1 131 ? 4.880 -10.491 -2.596 1.00 91.31 131 PHE A C 1
ATOM 1006 O O . PHE A 1 131 ? 4.050 -10.481 -1.690 1.00 91.31 131 PHE A O 1
ATOM 1013 N N . GLU A 1 132 ? 5.756 -11.487 -2.745 1.00 92.12 132 GLU A N 1
ATOM 1014 C CA . GLU A 1 132 ? 5.767 -12.661 -1.864 1.00 92.12 132 GLU A CA 1
ATOM 1015 C C . GLU A 1 132 ? 6.204 -12.313 -0.428 1.00 92.12 132 GLU A C 1
ATOM 1017 O O . GLU A 1 132 ? 5.577 -12.754 0.535 1.00 92.12 132 GLU A O 1
ATOM 1022 N N . MET A 1 133 ? 7.212 -11.446 -0.266 1.00 93.00 133 MET A N 1
ATOM 1023 C CA . MET A 1 133 ? 7.621 -10.876 1.031 1.00 93.00 133 MET A CA 1
ATOM 1024 C C . MET A 1 133 ? 6.463 -10.171 1.756 1.00 93.00 133 MET A C 1
ATOM 1026 O O . MET A 1 133 ? 6.266 -10.343 2.965 1.00 93.00 133 MET A O 1
ATOM 1030 N N . ILE A 1 134 ? 5.689 -9.374 1.017 1.00 94.38 134 ILE A N 1
ATOM 1031 C CA . ILE A 1 134 ? 4.546 -8.631 1.550 1.00 94.38 134 ILE A CA 1
ATOM 1032 C C . ILE A 1 134 ? 3.402 -9.587 1.896 1.00 94.38 134 ILE A C 1
ATOM 1034 O O . ILE A 1 134 ? 2.884 -9.537 3.011 1.00 94.38 134 ILE A O 1
ATOM 1038 N N . ARG A 1 135 ? 3.068 -10.513 0.989 1.00 94.12 135 ARG A N 1
ATOM 1039 C CA . ARG A 1 135 ? 2.034 -11.538 1.182 1.00 94.12 135 ARG A CA 1
ATOM 1040 C C . ARG A 1 135 ? 2.276 -12.353 2.447 1.00 94.12 135 ARG A C 1
ATOM 1042 O O . ARG A 1 135 ? 1.369 -12.507 3.258 1.00 94.12 135 ARG A O 1
ATOM 1049 N N . GLN A 1 136 ? 3.507 -12.823 2.655 1.00 94.19 136 GLN A N 1
ATOM 1050 C CA . GLN A 1 136 ? 3.876 -13.547 3.872 1.00 94.19 136 GLN A CA 1
ATOM 1051 C C . GLN A 1 136 ? 3.862 -12.662 5.125 1.00 94.19 136 GLN A C 1
ATOM 1053 O O . GLN A 1 136 ? 3.555 -13.163 6.202 1.00 94.19 136 GLN A O 1
ATOM 1058 N N . THR A 1 137 ? 4.185 -11.369 5.013 1.00 94.88 137 THR A N 1
ATOM 1059 C CA . THR A 1 137 ? 4.114 -10.435 6.150 1.00 94.88 137 THR A CA 1
ATOM 1060 C C . THR A 1 137 ? 2.664 -10.207 6.585 1.00 94.88 137 THR A C 1
ATOM 1062 O O . THR A 1 137 ? 2.369 -10.322 7.772 1.00 94.88 137 THR A O 1
ATOM 1065 N N . ILE A 1 138 ? 1.762 -9.928 5.638 1.00 94.81 138 ILE A N 1
ATOM 1066 C CA . ILE A 1 138 ? 0.348 -9.638 5.913 1.00 94.81 138 ILE A CA 1
ATOM 1067 C C . ILE A 1 138 ? -0.379 -10.899 6.383 1.00 94.81 138 ILE A C 1
ATOM 1069 O O . ILE A 1 138 ? -0.979 -10.886 7.451 1.00 94.81 138 ILE A O 1
ATOM 1073 N N . ASN A 1 139 ? -0.244 -12.025 5.673 1.00 94.69 139 ASN A N 1
ATOM 1074 C CA . ASN A 1 139 ? -0.966 -13.265 5.997 1.00 94.69 139 ASN A CA 1
ATOM 1075 C C . ASN A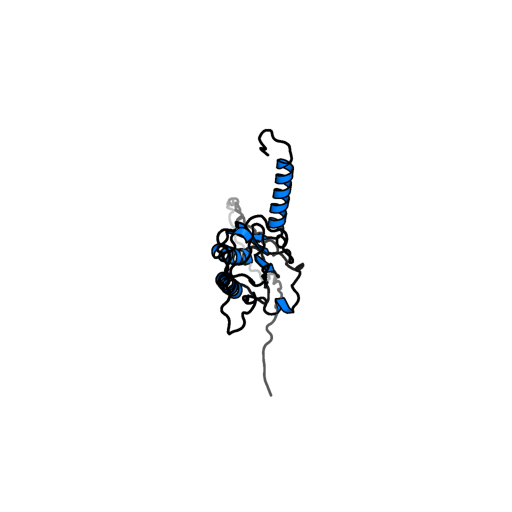 1 139 ? -0.561 -13.902 7.345 1.00 94.69 139 ASN A C 1
ATOM 1077 O O . ASN A 1 139 ? -1.221 -14.837 7.790 1.00 94.69 139 ASN A O 1
ATOM 1081 N N . ARG A 1 140 ? 0.515 -13.422 7.988 1.00 93.44 140 ARG A N 1
ATOM 1082 C CA . ARG A 1 140 ? 0.920 -13.793 9.359 1.00 93.44 140 ARG A CA 1
ATOM 1083 C C . ARG A 1 140 ? 0.360 -12.868 10.446 1.00 93.44 140 ARG A C 1
ATOM 1085 O O . ARG A 1 140 ? 0.482 -13.209 11.617 1.00 93.44 140 ARG A O 1
ATOM 1092 N N . LYS A 1 141 ? -0.154 -11.692 10.075 1.00 92.38 141 LYS A N 1
ATOM 1093 C CA . LYS A 1 141 ? -0.588 -10.621 10.989 1.00 92.38 141 LYS A CA 1
ATOM 1094 C C . LYS A 1 141 ? -2.066 -10.237 10.851 1.00 92.38 141 LYS A C 1
ATOM 1096 O O . LYS A 1 141 ? -2.545 -9.463 11.668 1.00 92.38 141 LYS A O 1
ATOM 1101 N N . ILE A 1 142 ? -2.748 -10.724 9.815 1.00 91.50 142 ILE A N 1
ATOM 1102 C CA . ILE A 1 142 ? -4.163 -10.463 9.542 1.00 91.50 142 ILE A CA 1
ATOM 1103 C C . ILE A 1 142 ? -5.038 -11.623 10.036 1.00 91.50 142 ILE A C 1
ATOM 1105 O O . ILE A 1 142 ? -4.729 -12.790 9.772 1.00 91.50 142 ILE A O 1
ATOM 1109 N N . ASP A 1 143 ? -6.137 -11.295 10.714 1.00 91.25 143 ASP A N 1
ATOM 1110 C CA . ASP A 1 143 ? -7.133 -12.264 11.176 1.00 91.25 143 ASP A CA 1
ATOM 1111 C C . ASP A 1 143 ? -8.177 -12.507 10.070 1.00 91.25 143 ASP A C 1
ATOM 1113 O O . ASP A 1 143 ? -8.927 -11.583 9.743 1.00 91.25 143 ASP A O 1
ATOM 1117 N N . PRO A 1 144 ? -8.258 -13.716 9.480 1.00 87.69 144 PRO A N 1
ATOM 1118 C CA . PRO A 1 144 ? -9.060 -13.957 8.276 1.00 87.69 144 PRO A CA 1
ATOM 1119 C C . PRO A 1 144 ? -10.574 -13.856 8.510 1.00 87.69 144 PRO A C 1
ATOM 1121 O O . PRO A 1 144 ? -11.311 -13.573 7.573 1.00 87.69 144 PRO A O 1
ATOM 1124 N N . ASP A 1 145 ? -11.034 -14.061 9.747 1.00 87.50 145 ASP A N 1
ATOM 1125 C CA . ASP A 1 145 ? -12.461 -14.061 10.094 1.00 87.50 145 ASP A CA 1
ATOM 1126 C C . ASP A 1 145 ? -13.032 -12.639 10.257 1.00 87.50 145 ASP A C 1
ATOM 1128 O O . ASP A 1 145 ? -14.241 -12.432 10.180 1.00 87.50 145 ASP A O 1
ATOM 1132 N N . ARG A 1 146 ? -12.161 -11.653 10.520 1.00 87.44 146 ARG A N 1
ATOM 1133 C CA . ARG A 1 146 ? -12.522 -10.256 10.835 1.00 87.44 146 ARG A CA 1
ATOM 1134 C C . ARG A 1 146 ? -12.049 -9.266 9.770 1.00 87.44 146 ARG A C 1
ATOM 1136 O O . ARG A 1 146 ? -12.608 -8.174 9.665 1.00 87.44 146 ARG A O 1
ATOM 1143 N N . MET A 1 147 ? -10.996 -9.611 9.032 1.00 90.19 147 MET A N 1
ATOM 1144 C CA . MET A 1 147 ? -10.308 -8.737 8.087 1.00 90.19 147 MET A CA 1
ATOM 1145 C C . MET A 1 147 ? -10.105 -9.424 6.732 1.00 90.19 147 MET A C 1
ATOM 1147 O O . MET A 1 147 ? -9.934 -10.638 6.652 1.00 90.19 147 MET A O 1
ATOM 1151 N N . PHE A 1 148 ? -10.026 -8.624 5.671 1.00 91.69 148 PHE A N 1
ATOM 1152 C CA . PHE A 1 148 ? -9.626 -9.067 4.336 1.00 91.69 148 PHE A CA 1
ATOM 1153 C C . PHE A 1 148 ? -8.488 -8.205 3.780 1.00 91.69 148 PHE A C 1
ATOM 1155 O O . PHE A 1 148 ? -8.403 -7.015 4.079 1.00 91.69 148 PHE A O 1
ATOM 1162 N N . ALA A 1 149 ? -7.633 -8.784 2.932 1.00 92.81 149 ALA A N 1
ATOM 1163 C CA . ALA A 1 149 ? -6.594 -8.060 2.195 1.00 92.81 149 ALA A CA 1
ATOM 1164 C C . ALA A 1 149 ? -6.655 -8.358 0.690 1.00 92.81 149 ALA A C 1
ATOM 1166 O O . ALA A 1 149 ? -6.607 -9.518 0.276 1.00 92.81 149 ALA A O 1
ATOM 1167 N N . VAL A 1 150 ? -6.694 -7.307 -0.136 1.00 92.44 150 VAL A N 1
ATOM 1168 C CA . VAL A 1 150 ? -6.836 -7.393 -1.600 1.00 92.44 150 VAL A CA 1
ATOM 1169 C C . VAL A 1 150 ? -5.710 -6.630 -2.306 1.00 92.44 150 VAL A C 1
ATOM 1171 O O . VAL A 1 150 ? -5.324 -5.525 -1.917 1.00 92.44 150 VAL A O 1
ATOM 1174 N N . TRP A 1 151 ? -5.179 -7.217 -3.383 1.00 92.81 151 TRP A N 1
ATOM 1175 C CA . TRP A 1 151 ? -4.204 -6.557 -4.255 1.00 92.81 151 TRP A CA 1
ATOM 1176 C C . TRP A 1 151 ? -4.867 -5.497 -5.140 1.00 92.81 151 TRP A C 1
ATOM 1178 O O . TRP A 1 151 ? -5.856 -5.765 -5.813 1.00 92.81 151 TRP A O 1
ATOM 1188 N N . ARG A 1 152 ? -4.240 -4.321 -5.237 1.00 92.81 152 ARG A N 1
ATOM 1189 C CA . ARG A 1 152 ? -4.586 -3.234 -6.183 1.00 92.81 152 ARG A CA 1
ATOM 1190 C C . ARG A 1 152 ? -3.660 -3.211 -7.398 1.00 92.81 152 ARG A C 1
ATOM 1192 O O . ARG A 1 152 ? -3.375 -2.181 -8.020 1.00 92.81 152 ARG A O 1
ATOM 1199 N N . VAL A 1 153 ? -3.095 -4.379 -7.671 1.00 89.81 153 VAL A N 1
ATOM 1200 C CA . VAL A 1 153 ? -1.959 -4.567 -8.554 1.00 89.81 153 VAL A CA 1
ATOM 1201 C C . VAL A 1 153 ? -2.197 -5.796 -9.389 1.00 89.81 153 VAL A C 1
ATOM 1203 O O . VAL A 1 153 ? -2.297 -6.905 -8.870 1.00 89.81 153 VAL A O 1
ATOM 1206 N N . ASP A 1 154 ? -2.229 -5.565 -10.686 1.00 87.38 154 ASP A N 1
ATOM 1207 C CA . ASP A 1 154 ? -2.316 -6.602 -11.693 1.00 87.38 154 ASP A CA 1
ATOM 1208 C C . ASP A 1 154 ? -1.058 -7.484 -11.631 1.00 87.38 154 ASP A C 1
ATOM 1210 O O . ASP A 1 154 ? 0.040 -6.975 -11.354 1.00 87.38 154 ASP A O 1
ATOM 1214 N N . PRO A 1 155 ? -1.178 -8.800 -11.877 1.00 88.50 155 PRO A N 1
ATOM 1215 C CA . PRO A 1 155 ? -0.022 -9.684 -11.907 1.00 88.50 155 PRO A CA 1
ATOM 1216 C C . PRO A 1 155 ? 1.014 -9.178 -12.926 1.00 88.50 155 PRO A C 1
ATOM 1218 O O . PRO A 1 155 ? 0.646 -8.769 -14.032 1.00 88.50 155 PRO A O 1
ATOM 1221 N N . PRO A 1 156 ? 2.317 -9.179 -12.588 1.00 87.25 156 PRO A N 1
ATOM 1222 C CA . PRO A 1 156 ? 3.330 -8.564 -13.429 1.00 87.25 156 PRO A CA 1
ATOM 1223 C C . PRO A 1 156 ? 3.464 -9.320 -14.752 1.00 87.25 156 PRO A C 1
ATOM 1225 O O . PRO A 1 156 ? 3.952 -10.451 -14.785 1.00 87.25 156 PRO A O 1
ATOM 1228 N N . TRP A 1 157 ? 3.057 -8.657 -15.839 1.00 85.50 157 TRP A N 1
ATOM 1229 C CA . TRP A 1 157 ? 3.289 -9.084 -17.225 1.00 85.50 157 TRP A CA 1
ATOM 1230 C C . TRP A 1 157 ? 4.731 -8.813 -17.692 1.00 85.50 157 TRP A C 1
ATOM 1232 O O . TRP A 1 157 ? 5.246 -9.433 -18.621 1.00 85.50 157 TRP A O 1
ATOM 1242 N N . TYR A 1 158 ? 5.388 -7.859 -17.032 1.00 84.06 158 TYR A N 1
ATOM 1243 C CA . TYR A 1 158 ? 6.759 -7.431 -17.280 1.00 84.06 158 TYR A CA 1
ATOM 1244 C C . TYR A 1 158 ? 7.691 -7.993 -16.191 1.00 84.06 158 TYR A C 1
ATOM 1246 O O . TYR A 1 158 ? 7.248 -8.539 -15.181 1.00 84.06 158 TYR A O 1
ATOM 1254 N N . SER A 1 159 ? 9.012 -7.862 -16.343 1.00 74.62 159 SER A N 1
ATOM 1255 C CA . SER A 1 159 ? 9.968 -8.260 -15.287 1.00 74.62 159 SER A CA 1
ATOM 1256 C C . SER A 1 159 ? 9.865 -7.412 -14.008 1.00 74.62 159 SER A C 1
ATOM 1258 O O . SER A 1 159 ? 10.440 -7.772 -12.982 1.00 74.62 159 SER A O 1
ATOM 1260 N N . VAL A 1 160 ? 9.154 -6.287 -14.094 1.00 78.00 160 VAL A N 1
ATOM 1261 C CA . VAL A 1 160 ? 9.119 -5.170 -13.155 1.00 78.00 160 VAL A CA 1
ATOM 1262 C C . VAL A 1 160 ?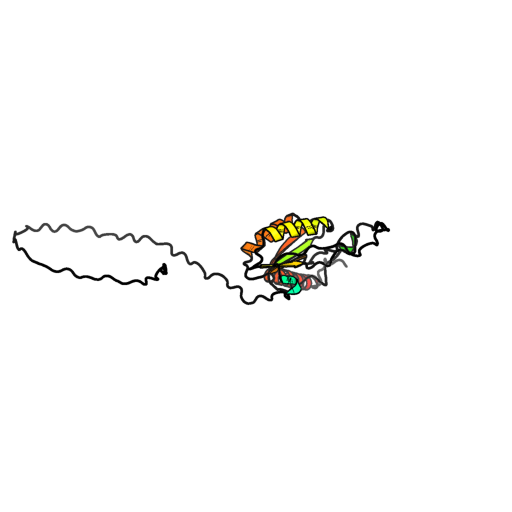 7.722 -4.530 -13.218 1.00 78.00 160 VAL A C 1
ATOM 1264 O O . VAL A 1 160 ? 7.198 -4.330 -14.308 1.00 78.00 160 VAL A O 1
ATOM 1267 N N . THR A 1 161 ? 7.109 -4.188 -12.082 1.00 81.19 161 THR A N 1
ATOM 1268 C CA . THR A 1 161 ? 5.701 -3.719 -12.030 1.00 81.19 161 THR A CA 1
ATOM 1269 C C . THR A 1 161 ? 5.585 -2.192 -11.961 1.00 81.19 161 THR A C 1
ATOM 1271 O O . THR A 1 161 ? 6.346 -1.582 -11.217 1.00 81.19 161 THR A O 1
ATOM 1274 N N . LYS A 1 162 ? 4.598 -1.569 -12.634 1.00 78.75 162 LYS A N 1
ATOM 1275 C CA . LYS A 1 162 ? 4.280 -0.125 -12.501 1.00 78.75 162 LYS A CA 1
ATOM 1276 C C . LYS A 1 162 ? 3.721 0.215 -11.109 1.00 78.75 162 LYS A C 1
ATOM 1278 O O . LYS A 1 162 ? 2.775 -0.424 -10.652 1.00 78.75 162 LYS A O 1
ATOM 1283 N N . LYS A 1 163 ? 4.303 1.220 -10.448 1.00 83.00 163 LYS A N 1
ATOM 1284 C CA . LYS A 1 163 ? 3.997 1.786 -9.115 1.00 83.00 163 LYS A CA 1
ATOM 1285 C C . LYS A 1 163 ? 4.384 3.276 -9.094 1.00 83.00 163 LYS A C 1
ATOM 1287 O O . LYS A 1 163 ? 5.302 3.676 -8.386 1.00 83.00 163 LYS A O 1
ATOM 1292 N N . SER A 1 164 ? 3.721 4.056 -9.937 1.00 86.38 164 SER A N 1
ATOM 1293 C CA . SER A 1 164 ? 3.726 5.527 -9.968 1.00 86.38 164 SER A CA 1
ATOM 1294 C C . SER A 1 164 ? 3.303 6.123 -8.615 1.00 86.38 164 SER A C 1
ATOM 1296 O O . SER A 1 164 ? 2.685 5.439 -7.793 1.00 86.38 164 SER A O 1
ATOM 1298 N N . ALA A 1 165 ? 3.625 7.399 -8.380 1.00 90.69 165 ALA A N 1
ATOM 1299 C CA . ALA A 1 165 ? 3.158 8.119 -7.192 1.00 90.69 165 ALA A CA 1
ATOM 1300 C C . ALA A 1 165 ? 1.620 8.223 -7.180 1.00 90.69 165 ALA A C 1
ATOM 1302 O O . ALA A 1 165 ? 0.995 8.311 -8.234 1.00 90.69 165 ALA A O 1
ATOM 1303 N N . GLY A 1 166 ? 1.005 8.159 -6.000 1.00 90.94 166 GLY A N 1
ATOM 1304 C CA . GLY A 1 166 ? -0.451 8.099 -5.827 1.00 90.94 166 GLY A CA 1
ATOM 1305 C C . GLY A 1 166 ? -1.073 6.715 -6.062 1.00 90.94 166 GLY A C 1
ATOM 1306 O O . GLY A 1 166 ? -2.244 6.521 -5.753 1.00 90.94 166 GLY A O 1
ATOM 1307 N N . ARG A 1 167 ? -0.329 5.709 -6.558 1.00 92.69 167 ARG A N 1
ATOM 1308 C CA . ARG A 1 167 ? -0.896 4.362 -6.747 1.00 92.69 167 ARG A CA 1
ATOM 1309 C C . ARG A 1 167 ? -1.119 3.655 -5.409 1.00 92.69 167 ARG A C 1
ATOM 1311 O O . ARG A 1 167 ? -0.177 3.455 -4.642 1.00 92.69 167 ARG A O 1
ATOM 1318 N N . VAL A 1 168 ? -2.331 3.151 -5.190 1.00 94.25 168 VAL A N 1
ATOM 1319 C CA . VAL A 1 168 ? -2.620 2.178 -4.131 1.00 94.25 168 VAL A CA 1
ATOM 1320 C C . VAL A 1 168 ? -2.037 0.809 -4.509 1.00 94.25 168 VAL A C 1
ATOM 1322 O O . VAL A 1 168 ? -2.184 0.345 -5.642 1.00 94.25 168 VAL A O 1
ATOM 1325 N N . ILE A 1 169 ? -1.364 0.143 -3.566 1.00 93.38 169 ILE A N 1
ATOM 1326 C CA . ILE A 1 169 ? -0.801 -1.210 -3.750 1.00 93.38 169 ILE A CA 1
ATOM 1327 C C . ILE A 1 169 ? -1.715 -2.280 -3.141 1.00 93.38 169 ILE A C 1
ATOM 1329 O O . ILE A 1 169 ? -1.934 -3.336 -3.737 1.00 93.38 169 ILE A O 1
ATOM 1333 N N . ILE A 1 170 ? -2.224 -2.024 -1.938 1.00 93.94 170 ILE A N 1
ATOM 1334 C CA . ILE A 1 170 ? -2.963 -2.992 -1.124 1.00 93.94 170 ILE A CA 1
ATOM 1335 C C . ILE A 1 170 ? -4.110 -2.258 -0.452 1.00 93.94 170 ILE A C 1
ATOM 1337 O O . ILE A 1 170 ? -3.901 -1.172 0.087 1.00 93.94 170 ILE A O 1
ATOM 1341 N N . GLU A 1 171 ? -5.281 -2.880 -0.465 1.00 93.00 171 GLU A N 1
ATOM 1342 C CA . GLU A 1 171 ? -6.408 -2.526 0.393 1.00 93.00 171 GLU A CA 1
ATOM 1343 C C . GLU A 1 171 ? -6.544 -3.578 1.490 1.00 93.00 171 GLU A C 1
ATOM 1345 O O . GLU A 1 171 ? -6.415 -4.777 1.226 1.00 93.00 171 GLU A O 1
ATOM 1350 N N . VAL A 1 172 ? -6.801 -3.124 2.714 1.00 92.88 172 VAL A N 1
ATOM 1351 C CA . VAL A 1 172 ? -7.206 -3.975 3.835 1.00 92.88 172 VAL A CA 1
ATOM 1352 C C . VAL A 1 172 ? -8.504 -3.417 4.389 1.00 92.88 172 VAL A C 1
ATOM 1354 O O . VAL A 1 172 ? -8.637 -2.205 4.567 1.00 92.88 172 VAL A O 1
ATOM 1357 N N . GLY A 1 173 ? -9.443 -4.308 4.672 1.00 91.25 173 GLY A N 1
ATOM 1358 C CA . GLY A 1 173 ? -10.728 -3.946 5.245 1.00 91.25 173 GLY A CA 1
ATOM 1359 C C . GLY A 1 173 ? -11.282 -5.009 6.180 1.00 91.25 173 GLY A C 1
ATOM 1360 O O . GLY A 1 173 ? -10.576 -5.946 6.558 1.00 91.25 173 GLY A O 1
ATOM 1361 N N . GLY A 1 174 ? -12.544 -4.839 6.561 1.00 89.81 174 GLY A N 1
ATOM 1362 C CA . GLY A 1 174 ? -13.266 -5.656 7.533 1.00 89.81 174 GLY A CA 1
ATOM 1363 C C . GLY A 1 174 ? -13.647 -4.861 8.783 1.00 89.81 174 GLY A C 1
ATOM 1364 O O . GLY A 1 174 ? -13.663 -3.629 8.784 1.00 89.81 174 GLY A O 1
ATOM 1365 N N . ASN A 1 175 ? -13.961 -5.551 9.880 1.00 88.19 175 ASN A N 1
ATOM 1366 C CA . ASN A 1 175 ? -14.449 -4.924 11.116 1.00 88.19 175 ASN A CA 1
ATOM 1367 C C . ASN A 1 175 ? -13.295 -4.410 12.007 1.00 88.19 175 ASN A C 1
ATOM 1369 O O . ASN A 1 175 ? -13.250 -4.685 13.212 1.00 88.19 175 ASN A O 1
ATOM 1373 N N . CYS A 1 176 ? -12.312 -3.733 11.413 1.00 88.12 176 CYS A N 1
ATOM 1374 C CA . CYS A 1 176 ? -11.029 -3.383 12.026 1.00 88.12 176 CYS A CA 1
ATOM 1375 C C . CYS A 1 176 ? -10.859 -1.886 12.320 1.00 88.12 176 CYS A C 1
ATOM 1377 O O . CYS A 1 176 ? -11.385 -1.024 11.620 1.00 88.12 176 CYS A O 1
ATOM 1379 N N . SER A 1 177 ? -10.077 -1.580 13.358 1.00 89.62 177 SER A N 1
ATOM 1380 C CA . SER A 1 177 ? -9.641 -0.215 13.653 1.00 89.62 177 SER A CA 1
ATOM 1381 C C . SER A 1 177 ? -8.359 0.135 12.901 1.00 89.62 177 SER A C 1
ATOM 1383 O O . SER A 1 177 ? -7.515 -0.730 12.645 1.00 89.62 177 SER A O 1
ATOM 1385 N N . PHE A 1 178 ? -8.163 1.425 12.603 1.00 90.19 178 PHE A N 1
ATOM 1386 C CA . PHE A 1 178 ? -6.930 1.866 11.951 1.00 90.19 178 PHE A CA 1
ATOM 1387 C C . PHE A 1 178 ? -5.694 1.538 12.795 1.00 90.19 178 PHE A C 1
ATOM 1389 O O . PHE A 1 178 ? -4.717 1.053 12.250 1.00 90.19 178 PHE A O 1
ATOM 1396 N N . GLN A 1 179 ? -5.745 1.696 14.122 1.00 89.94 179 GLN A N 1
ATOM 1397 C CA . GLN A 1 179 ? -4.596 1.451 15.009 1.00 89.94 179 GLN A CA 1
ATOM 1398 C C . GLN A 1 179 ? -4.102 -0.011 14.993 1.00 89.94 179 GLN A C 1
ATOM 1400 O O . GLN A 1 179 ? -2.905 -0.259 15.153 1.00 89.94 179 GLN A O 1
ATOM 1405 N N . GLU A 1 180 ? -5.003 -0.980 14.789 1.00 88.94 180 GLU A N 1
ATOM 1406 C CA . GLU A 1 180 ? -4.649 -2.396 14.606 1.00 88.94 180 GLU A CA 1
ATOM 1407 C C . GLU A 1 180 ? -3.930 -2.610 13.262 1.00 88.94 180 GLU A C 1
ATOM 1409 O O . GLU A 1 180 ? -2.859 -3.218 13.208 1.00 88.94 180 GLU A O 1
ATOM 1414 N N . VAL A 1 181 ? -4.499 -2.069 12.179 1.00 92.12 181 VAL A N 1
ATOM 1415 C CA . VAL A 1 181 ? -4.022 -2.261 10.797 1.00 92.12 181 VAL A CA 1
ATOM 1416 C C . VAL A 1 181 ? -2.757 -1.449 10.496 1.00 92.12 181 VAL A C 1
ATOM 1418 O O . VAL A 1 181 ? -1.863 -1.937 9.802 1.00 92.12 181 VAL A O 1
ATOM 1421 N N . GLN A 1 182 ? -2.644 -0.241 11.049 1.00 93.00 182 GLN A N 1
ATOM 1422 C CA . GLN A 1 182 ? -1.556 0.716 10.844 1.00 93.00 182 GLN A CA 1
ATOM 1423 C C . GLN A 1 182 ? -0.195 0.067 11.100 1.00 93.00 182 GLN A C 1
ATOM 1425 O O . GLN A 1 182 ? 0.666 0.097 10.228 1.00 93.00 182 GLN A O 1
ATOM 1430 N N . ARG A 1 183 ? -0.037 -0.634 12.231 1.00 92.62 183 ARG A N 1
ATOM 1431 C CA . ARG A 1 183 ? 1.208 -1.343 12.584 1.00 92.62 183 ARG A CA 1
ATOM 1432 C C . ARG A 1 183 ? 1.606 -2.391 11.539 1.00 92.62 183 ARG A C 1
ATOM 1434 O O . ARG A 1 183 ? 2.785 -2.571 11.248 1.00 92.62 183 ARG A O 1
ATOM 1441 N N . VAL A 1 184 ? 0.626 -3.096 10.969 1.00 92.94 184 VAL A N 1
ATOM 1442 C CA . VAL A 1 184 ? 0.855 -4.106 9.922 1.00 92.94 184 VAL A CA 1
ATOM 1443 C C . VAL A 1 184 ? 1.233 -3.438 8.598 1.00 92.94 184 VAL A C 1
ATOM 1445 O O . VAL A 1 184 ? 2.119 -3.926 7.898 1.00 92.94 184 VAL A O 1
ATOM 1448 N N . MET A 1 185 ? 0.589 -2.319 8.259 1.00 93.94 185 MET A N 1
ATOM 1449 C CA . MET A 1 185 ? 0.859 -1.574 7.030 1.00 93.94 185 MET A CA 1
ATOM 1450 C C . MET A 1 185 ? 2.184 -0.814 7.059 1.00 93.94 185 MET A C 1
ATOM 1452 O O . MET A 1 185 ? 2.886 -0.816 6.053 1.00 93.94 185 MET A O 1
ATOM 1456 N N . GLU A 1 186 ? 2.566 -0.218 8.187 1.00 94.62 186 GLU A N 1
ATOM 1457 C CA . GLU A 1 186 ? 3.855 0.459 8.373 1.00 94.62 186 GLU A CA 1
ATOM 1458 C C . GLU A 1 186 ? 5.024 -0.529 8.225 1.00 94.62 186 GLU A C 1
ATOM 1460 O O . GLU A 1 186 ? 5.953 -0.282 7.455 1.00 94.62 186 GLU A O 1
ATOM 1465 N N . ASP A 1 187 ? 4.928 -1.714 8.839 1.00 94.06 187 ASP A N 1
ATOM 1466 C CA . ASP A 1 187 ? 5.896 -2.807 8.657 1.00 94.06 187 ASP A CA 1
ATOM 1467 C C . ASP A 1 187 ? 6.046 -3.257 7.193 1.00 94.06 187 ASP A C 1
ATOM 1469 O O . ASP A 1 187 ? 7.106 -3.743 6.786 1.00 94.06 187 ASP A O 1
ATOM 1473 N N . VAL A 1 188 ? 4.975 -3.160 6.402 1.00 94.44 188 VAL A N 1
ATOM 1474 C CA . VAL A 1 188 ? 4.981 -3.470 4.966 1.00 94.44 188 VAL A CA 1
ATOM 1475 C C . VAL A 1 188 ? 5.551 -2.300 4.162 1.00 94.44 188 VAL A C 1
ATOM 1477 O O . VAL A 1 188 ? 6.359 -2.529 3.261 1.00 94.44 188 VAL A O 1
ATOM 1480 N N . ALA A 1 189 ? 5.199 -1.061 4.511 1.00 94.50 189 ALA A N 1
ATOM 1481 C CA . ALA A 1 189 ? 5.717 0.158 3.897 1.00 94.50 189 ALA A CA 1
ATOM 1482 C C . ALA A 1 189 ? 7.245 0.257 4.023 1.00 94.50 189 ALA A C 1
ATOM 1484 O O . ALA A 1 189 ? 7.919 0.554 3.040 1.00 94.50 189 ALA A O 1
ATOM 1485 N N . LEU A 1 190 ? 7.806 -0.104 5.182 1.00 93.19 190 LEU A N 1
ATOM 1486 C CA . LEU A 1 190 ? 9.255 -0.146 5.413 1.00 93.19 190 LEU A CA 1
ATOM 1487 C C . LEU A 1 190 ? 9.984 -1.239 4.606 1.00 93.19 190 LEU A C 1
ATOM 1489 O O . LEU A 1 190 ? 11.173 -1.105 4.320 1.00 93.19 190 LEU A O 1
ATOM 1493 N N . LYS A 1 191 ? 9.294 -2.325 4.229 1.00 92.38 191 LYS A N 1
ATOM 1494 C CA . LYS A 1 191 ? 9.856 -3.427 3.420 1.00 92.38 191 LYS A CA 1
ATOM 1495 C C . LYS A 1 191 ? 9.771 -3.182 1.913 1.00 92.38 191 LYS A C 1
ATOM 1497 O O . LYS A 1 191 ? 10.417 -3.900 1.148 1.00 92.38 191 LYS A O 1
ATOM 1502 N N . LEU A 1 192 ? 8.956 -2.225 1.472 1.00 90.75 192 LEU A N 1
ATOM 1503 C CA . LEU A 1 192 ? 8.759 -1.930 0.058 1.00 90.75 192 LEU A CA 1
ATOM 1504 C C . LEU A 1 192 ? 9.999 -1.248 -0.561 1.00 90.75 192 LEU A C 1
ATOM 1506 O O . LEU A 1 192 ? 10.649 -0.421 0.073 1.00 90.75 192 LEU A O 1
ATOM 1510 N N . PRO A 1 193 ? 10.317 -1.511 -1.844 1.00 88.69 193 PRO A N 1
ATOM 1511 C CA . PRO A 1 193 ? 11.375 -0.801 -2.573 1.00 88.69 193 PRO A CA 1
ATOM 1512 C C . PRO A 1 193 ? 10.977 0.631 -3.007 1.00 88.69 193 PRO A C 1
ATOM 1514 O O . PRO A 1 193 ? 11.738 1.303 -3.711 1.00 88.69 193 PRO A O 1
ATOM 1517 N N . VAL A 1 194 ? 9.790 1.092 -2.603 1.00 90.44 194 VAL A N 1
ATOM 1518 C CA . VAL A 1 194 ? 9.189 2.403 -2.889 1.00 90.44 194 VAL A CA 1
ATOM 1519 C C . VAL A 1 194 ? 8.822 3.091 -1.576 1.00 90.44 194 VAL A C 1
ATOM 1521 O O . VAL A 1 194 ? 8.558 2.414 -0.587 1.00 90.44 194 VAL A O 1
ATOM 1524 N N . ILE A 1 195 ? 8.785 4.424 -1.564 1.00 92.62 195 ILE A N 1
ATOM 1525 C CA . ILE A 1 195 ? 8.340 5.181 -0.391 1.00 92.62 195 ILE A CA 1
ATOM 1526 C C . ILE A 1 195 ? 6.815 5.119 -0.370 1.00 92.62 195 ILE A C 1
ATOM 1528 O O . ILE A 1 195 ? 6.155 5.644 -1.271 1.00 92.62 195 ILE A O 1
ATOM 1532 N N . ALA A 1 196 ? 6.265 4.456 0.640 1.00 94.38 196 ALA A N 1
ATOM 1533 C CA . ALA A 1 196 ? 4.836 4.245 0.805 1.00 94.38 196 ALA A CA 1
ATOM 1534 C C . ALA A 1 196 ? 4.364 4.722 2.184 1.00 94.38 196 ALA A C 1
ATOM 1536 O O . ALA A 1 196 ? 5.142 4.733 3.138 1.00 94.38 196 ALA A O 1
ATOM 1537 N N . LYS A 1 197 ? 3.090 5.102 2.274 1.00 94.25 197 LYS A N 1
ATOM 1538 C CA . LYS A 1 197 ? 2.402 5.465 3.517 1.00 94.25 197 LYS A CA 1
ATOM 1539 C C . LYS A 1 197 ? 1.262 4.476 3.778 1.00 94.25 197 LYS A C 1
ATOM 1541 O O . LYS A 1 197 ? 0.656 3.974 2.829 1.00 94.25 197 LYS A O 1
ATOM 1546 N N . ALA A 1 198 ? 0.984 4.209 5.051 1.00 96.06 198 ALA A N 1
ATOM 1547 C CA . ALA A 1 198 ? -0.284 3.634 5.488 1.00 96.06 198 ALA A CA 1
ATOM 1548 C C . ALA A 1 198 ? -1.288 4.786 5.630 1.00 96.06 198 ALA A C 1
ATOM 1550 O O . ALA A 1 198 ? -0.981 5.767 6.305 1.00 96.06 198 ALA A O 1
ATOM 1551 N N . THR A 1 199 ? -2.443 4.694 4.975 1.00 94.81 199 THR A N 1
ATOM 1552 C CA . THR A 1 199 ? -3.362 5.833 4.813 1.00 94.81 199 THR A CA 1
ATOM 1553 C C . THR A 1 199 ? -4.806 5.354 4.969 1.00 94.81 199 THR A C 1
ATOM 1555 O O . THR A 1 199 ? -5.165 4.299 4.431 1.00 94.81 199 THR A O 1
ATOM 1558 N N . THR A 1 200 ? -5.640 6.100 5.699 1.00 95.00 200 THR A N 1
ATOM 1559 C CA . THR A 1 200 ? -7.093 5.864 5.714 1.00 95.00 200 THR A CA 1
ATOM 1560 C C . THR A 1 200 ? -7.761 6.506 4.496 1.00 95.00 200 THR A C 1
ATOM 1562 O O . THR A 1 200 ? -7.184 7.357 3.821 1.00 95.00 200 THR A O 1
ATOM 1565 N N . TYR A 1 201 ? -9.003 6.124 4.202 1.00 92.62 201 TYR A N 1
ATOM 1566 C CA . TYR A 1 201 ? -9.800 6.799 3.177 1.00 92.62 201 TYR A CA 1
ATOM 1567 C C . TYR A 1 201 ? -9.971 8.302 3.451 1.00 92.62 201 TYR A C 1
ATOM 1569 O O . TYR A 1 201 ? -9.817 9.102 2.533 1.00 92.62 201 TYR A O 1
ATOM 1577 N N . GLN A 1 202 ? -10.190 8.684 4.714 1.00 92.38 202 GLN A N 1
ATOM 1578 C CA . GLN A 1 202 ? -10.356 10.083 5.125 1.00 92.38 202 GLN A CA 1
ATOM 1579 C C . GLN A 1 202 ? -9.069 10.894 4.925 1.00 92.38 202 GLN A C 1
ATOM 1581 O O . GLN A 1 202 ? -9.120 11.982 4.357 1.00 92.38 202 GLN A O 1
ATOM 1586 N N . ASP A 1 203 ? -7.910 10.344 5.305 1.00 93.62 203 ASP A N 1
ATOM 1587 C CA . ASP A 1 203 ? -6.616 11.006 5.081 1.00 93.62 203 ASP A CA 1
ATOM 1588 C C . ASP A 1 203 ? -6.335 11.180 3.580 1.00 93.62 203 ASP A C 1
ATOM 1590 O O . ASP A 1 203 ? -5.826 12.212 3.155 1.00 93.62 203 ASP A O 1
ATOM 1594 N N . MET A 1 204 ? -6.689 10.182 2.759 1.00 91.12 204 MET A N 1
ATOM 1595 C CA . MET A 1 204 ? -6.519 10.244 1.306 1.00 91.12 204 MET A CA 1
ATOM 1596 C C . MET A 1 204 ? -7.430 11.297 0.657 1.00 91.12 204 MET A C 1
ATOM 1598 O O . MET A 1 204 ? -7.012 11.947 -0.301 1.00 91.12 204 MET A O 1
ATOM 1602 N N . GLU A 1 205 ? -8.673 11.450 1.121 1.00 91.00 205 GLU A N 1
ATOM 1603 C CA . GLU A 1 205 ? -9.557 12.525 0.655 1.00 91.00 205 GLU A CA 1
ATOM 1604 C C . GLU A 1 205 ? -9.025 13.897 1.083 1.00 91.00 205 GLU A C 1
ATOM 1606 O O . GLU A 1 205 ? -8.932 14.786 0.240 1.00 91.00 205 GLU A O 1
ATOM 1611 N N . ALA A 1 206 ? -8.563 14.045 2.329 1.00 95.06 206 ALA A N 1
ATOM 1612 C CA . ALA A 1 206 ? -7.944 15.279 2.811 1.00 95.06 206 ALA A CA 1
ATOM 1613 C C . ALA A 1 206 ? -6.680 15.658 2.010 1.00 95.06 206 ALA A C 1
ATOM 1615 O O . ALA A 1 206 ? -6.594 16.784 1.522 1.00 95.06 206 ALA A O 1
ATOM 1616 N N . GLU A 1 207 ? -5.747 14.720 1.778 1.00 92.00 207 GLU A N 1
ATOM 1617 C CA . GLU A 1 207 ? -4.552 14.946 0.940 1.00 92.00 207 GLU A CA 1
ATOM 1618 C C . GLU A 1 207 ? -4.938 15.375 -0.498 1.00 92.00 207 GLU A C 1
ATOM 1620 O O . GLU A 1 207 ? -4.256 16.204 -1.104 1.00 92.00 207 GLU A O 1
ATOM 1625 N N . LYS A 1 208 ? -6.049 14.862 -1.051 1.00 91.69 208 LYS A N 1
ATOM 1626 C CA . LYS A 1 208 ? -6.558 15.252 -2.382 1.00 91.69 208 LYS A CA 1
ATOM 1627 C C . LYS A 1 208 ? -7.219 16.625 -2.390 1.00 91.69 208 LYS A C 1
ATOM 1629 O O . LYS A 1 208 ? -6.978 17.397 -3.314 1.00 91.69 208 LYS A O 1
ATOM 1634 N N . GLU A 1 209 ? -8.028 16.950 -1.386 1.00 94.31 209 GLU A N 1
ATOM 1635 C CA . GLU A 1 209 ? -8.592 18.293 -1.240 1.00 94.31 209 GLU A CA 1
ATOM 1636 C C . GLU A 1 209 ? -7.492 19.342 -1.053 1.00 94.31 209 GLU A C 1
ATOM 1638 O O . GLU A 1 209 ? -7.563 20.420 -1.636 1.00 94.31 209 GLU A O 1
ATOM 1643 N N . GLU A 1 210 ? -6.458 19.037 -0.267 1.00 93.88 210 GLU A N 1
ATOM 1644 C CA . GLU A 1 210 ? -5.289 19.899 -0.100 1.00 93.88 210 GLU A CA 1
ATOM 1645 C C . GLU A 1 210 ? -4.514 20.071 -1.408 1.00 93.88 210 GLU A C 1
ATOM 1647 O O . GLU A 1 210 ? -4.164 21.202 -1.744 1.00 93.88 210 GLU A O 1
ATOM 1652 N N . ALA A 1 211 ? -4.318 19.004 -2.189 1.00 89.88 211 ALA A N 1
ATOM 1653 C CA . ALA A 1 211 ? -3.701 19.092 -3.511 1.00 89.88 211 ALA A CA 1
ATOM 1654 C C . ALA A 1 211 ? -4.520 19.966 -4.481 1.00 89.88 211 ALA A C 1
ATOM 1656 O O . ALA A 1 211 ? -3.950 20.827 -5.146 1.00 89.88 211 ALA A O 1
ATOM 1657 N N . LEU A 1 212 ? -5.851 19.823 -4.510 1.00 91.06 212 LEU A N 1
ATOM 1658 C CA . LEU A 1 212 ? -6.740 20.664 -5.325 1.00 91.06 212 LEU A CA 1
ATOM 1659 C C . LEU A 1 212 ? -6.745 22.129 -4.859 1.00 91.06 212 LEU A C 1
ATOM 1661 O O . LEU A 1 212 ? -6.717 23.044 -5.682 1.00 91.06 212 LEU A O 1
ATOM 1665 N N . ARG A 1 213 ? -6.728 22.380 -3.541 1.00 93.00 213 ARG A N 1
ATOM 1666 C CA . ARG A 1 213 ? -6.557 23.731 -2.977 1.00 93.00 213 ARG A CA 1
ATOM 1667 C C . ARG A 1 213 ? -5.213 24.321 -3.411 1.00 93.00 213 ARG A C 1
ATOM 1669 O O . ARG A 1 213 ? -5.185 25.451 -3.888 1.00 93.00 213 ARG A O 1
ATOM 1676 N N . GLN A 1 214 ? -4.120 23.566 -3.312 1.00 90.50 214 GLN A N 1
ATOM 1677 C CA . GLN A 1 214 ? -2.792 23.996 -3.761 1.00 90.50 214 GLN A CA 1
ATOM 1678 C C . GLN A 1 214 ? -2.753 24.273 -5.269 1.00 90.50 214 GLN A C 1
ATOM 1680 O O . GLN A 1 214 ? -2.248 25.317 -5.667 1.00 90.50 214 GLN A O 1
ATOM 1685 N N . GLU A 1 215 ? -3.341 23.417 -6.103 1.00 88.31 215 GLU A N 1
ATOM 1686 C CA . GLU A 1 215 ? -3.455 23.635 -7.551 1.00 88.31 215 GLU A CA 1
ATOM 1687 C C . GLU A 1 215 ? -4.262 24.905 -7.868 1.00 88.31 215 GLU A C 1
ATOM 1689 O O . GLU A 1 215 ? -3.838 25.724 -8.685 1.00 88.31 215 GLU A O 1
ATOM 1694 N N . SER A 1 216 ? -5.363 25.147 -7.146 1.00 88.94 216 SER A N 1
ATOM 1695 C CA . SER A 1 216 ? -6.142 26.386 -7.276 1.00 88.94 216 SER A CA 1
ATOM 1696 C C . SER A 1 216 ? -5.375 27.643 -6.839 1.00 88.94 216 SER A C 1
ATOM 1698 O O . SER A 1 216 ? -5.616 28.716 -7.382 1.00 88.94 216 SER A O 1
ATOM 1700 N N . LEU A 1 217 ? -4.423 27.525 -5.906 1.00 86.94 217 LEU A N 1
ATOM 1701 C CA . LEU A 1 217 ? -3.529 28.620 -5.513 1.00 86.94 217 LEU A CA 1
ATOM 1702 C C . LEU A 1 217 ? -2.398 28.832 -6.530 1.00 86.94 217 LEU A C 1
ATOM 1704 O O . LEU A 1 217 ? -2.028 29.970 -6.796 1.00 86.94 217 LEU A O 1
ATOM 1708 N N . ILE A 1 218 ? -1.868 27.757 -7.123 1.00 81.31 218 ILE A N 1
ATOM 1709 C CA . ILE A 1 218 ? -0.831 27.804 -8.169 1.00 81.31 218 ILE A CA 1
ATOM 1710 C C . ILE A 1 218 ? -1.382 28.405 -9.472 1.00 81.31 218 ILE A C 1
ATOM 1712 O O . ILE A 1 218 ? -0.640 29.075 -10.193 1.00 81.31 218 ILE A O 1
ATOM 1716 N N . SER A 1 219 ? -2.675 28.213 -9.762 1.00 76.69 219 SER A N 1
ATOM 1717 C CA . SER A 1 219 ? -3.338 28.812 -10.929 1.00 76.69 219 SER A CA 1
ATOM 1718 C C . SER A 1 219 ? -3.524 30.333 -10.825 1.00 76.69 219 SER A C 1
ATOM 1720 O O . SER A 1 219 ? -3.755 30.989 -11.843 1.00 76.69 219 SER A O 1
ATOM 1722 N N . ILE A 1 220 ? -3.364 30.920 -9.630 1.00 79.62 220 ILE A N 1
ATOM 1723 C CA . ILE A 1 220 ? -3.290 32.374 -9.462 1.00 79.62 220 ILE A CA 1
ATOM 1724 C C . ILE A 1 220 ? -1.977 32.852 -10.107 1.00 79.62 220 ILE A C 1
ATOM 1726 O O . ILE A 1 220 ? -0.903 32.402 -9.699 1.00 79.62 220 ILE A O 1
ATOM 1730 N N . PRO A 1 221 ? -2.015 33.765 -11.099 1.00 73.56 221 PRO A N 1
ATOM 1731 C CA . PRO A 1 221 ? -0.816 34.188 -11.813 1.00 73.56 221 PRO A CA 1
ATOM 1732 C C . PRO A 1 221 ? 0.149 34.918 -10.871 1.00 73.56 221 PRO A C 1
ATOM 1734 O O . PRO A 1 221 ? -0.059 36.078 -10.512 1.00 73.56 221 PRO A O 1
ATOM 1737 N N . SER A 1 222 ? 1.222 34.229 -10.478 1.00 72.81 222 SER A N 1
ATOM 1738 C CA . SER A 1 222 ? 2.311 34.803 -9.690 1.00 72.81 222 SER A CA 1
ATOM 1739 C C . SER A 1 222 ? 3.416 35.333 -10.618 1.00 72.81 222 SER A C 1
ATOM 1741 O O . SER A 1 222 ? 3.711 34.698 -11.635 1.00 72.81 222 SER A O 1
ATOM 1743 N N . PRO A 1 223 ? 4.093 36.446 -10.272 1.00 79.12 223 PRO A N 1
ATOM 1744 C CA . PRO A 1 223 ? 5.198 36.991 -11.070 1.00 79.12 223 PRO A CA 1
ATOM 1745 C C . PRO A 1 223 ? 6.450 36.091 -11.105 1.00 79.12 223 PRO A C 1
ATOM 1747 O O . PRO A 1 223 ? 7.422 36.435 -11.771 1.00 79.12 223 PRO A O 1
ATOM 1750 N N . TRP A 1 224 ? 6.434 34.951 -10.404 1.00 78.81 224 TRP A N 1
ATOM 1751 C CA . TRP A 1 224 ? 7.527 33.976 -10.339 1.00 78.81 224 TRP A CA 1
ATOM 1752 C C . TRP A 1 224 ? 7.182 32.627 -10.991 1.00 78.81 224 TRP A C 1
ATOM 1754 O O . TRP A 1 224 ? 8.027 31.733 -11.015 1.00 78.81 224 TRP A O 1
ATOM 1764 N N . ASN A 1 225 ? 5.970 32.469 -11.539 1.00 74.25 225 ASN A N 1
ATOM 1765 C CA . ASN A 1 225 ? 5.574 31.271 -12.280 1.00 74.25 225 ASN A CA 1
ATOM 1766 C C . ASN A 1 225 ? 6.247 31.286 -13.667 1.00 74.25 225 ASN A C 1
ATOM 1768 O O . ASN A 1 225 ? 5.653 31.729 -14.648 1.00 74.25 225 ASN A O 1
ATOM 1772 N N . MET A 1 226 ? 7.501 30.830 -13.748 1.00 57.50 226 MET A N 1
ATOM 1773 C CA . MET A 1 226 ? 8.180 30.608 -15.030 1.00 57.50 226 MET A CA 1
ATOM 1774 C C . MET A 1 226 ? 7.520 29.446 -15.784 1.00 57.50 226 MET A C 1
ATOM 1776 O O . MET A 1 226 ? 7.426 28.339 -15.254 1.00 57.50 226 MET A O 1
ATOM 1780 N N . SER A 1 227 ? 7.073 29.741 -17.006 1.00 51.91 227 SER A N 1
ATOM 1781 C CA . SER A 1 227 ? 6.496 28.818 -17.996 1.00 51.91 227 SER A CA 1
ATOM 1782 C C . SER A 1 227 ? 7.519 27.845 -18.578 1.00 51.91 227 SER A C 1
ATOM 1784 O O . SER A 1 227 ? 8.587 28.359 -18.991 1.00 51.91 227 SER A O 1
#

Sequence (227 aa):
MAASCLARCVSSGSSISIVPSIFSSGCTAPRIGLRMLQPALVQVTPMAFLQNFGTPPTYKDVEFPPEDLTRDGRLKTVMKVPYPPANMKPLKMPRGRELMRGPEEIHNSFIHKQFGIVVSAARRPTEIRDFEMIRQTINRKIDPDRMFAVWRVDPPWYSVTKKSAGRVIIEVGGNCSFQEVQRVMEDVALKLPVIAKATTYQDMEAEKEEALRQESLISIPSPWNMS

InterPro domains:
  IPR000114 Large ribosomal subunit protein uL16, bacteria [PTHR12220] (85-166)
  IPR036920 Large ribosomal subunit protein uL16 superfamily [G3DSA:3.90.1170.10] (81-166)
  IPR036920 Large ribosomal subunit protein uL16 superfamily [SSF54686] (83-201)
  IPR047873 Large ribosomal subunit protein uL16 [PF00252] (92-165)

Secondary structure (DSSP, 8-state):
------PPPP---------------------------PPP-------------PPPP------PPPHHHHTTSSPPPPPPSSPPPTTSPPP-----GGGGSSB-STT-S-SSSSEEEEEEE--SPBPHHHHHHHHHHHTTT--TTTEEEEE-S---SSSSB---BT-EEEEEEES--HHHHHHHHHHHHTTSSSEEEEEEHHHHHHHHHHHHHHHHHHTS--TT---